Protein AF-A0A538IDT7-F1 (afdb_monomer)

Secondary structure (DSSP, 8-state):
-PPP----EEEEEEEE-TT---TTSS-TTHHHHHH------------TT--S---------------GGGTT--BTTB-SHHHHHHHHHHHHHTHHHHHHHHHHHHHHHHHTHHHH-SHHHHHHHHHHHHHHHHHTTGGGSS-HHHHHHHHHHHHHHHHHHHHHHTTGGG-GGGGGHHHHHHHHHTTS-HHHHHHHHHHHHHHHHHHHHTT-HHHHHH-THHHHHHHHHHHHHHHHHHHHHHHHHHHHHB-TTT-SBBHHHHHHHHHHHHHHHHHH--EEEEEEEEETTHHHHHHHH-HHHHHHHHHHHHHHHHHH-TT-SEEEE-SSS-EEEEEEEE---TT------------------

Structure (mmCIF, N/CA/C/O backbone):
data_AF-A0A538IDT7-F1
#
_entry.id   AF-A0A538IDT7-F1
#
loop_
_atom_site.group_PDB
_atom_site.id
_atom_site.type_symbol
_atom_site.label_atom_id
_atom_site.label_alt_id
_atom_site.label_comp_id
_atom_site.label_asym_id
_atom_site.label_entity_id
_atom_site.label_seq_id
_atom_site.pdbx_PDB_ins_code
_atom_site.Cartn_x
_atom_site.Cartn_y
_atom_site.Cartn_z
_atom_site.occupancy
_atom_site.B_iso_or_equiv
_atom_site.auth_seq_id
_atom_site.auth_comp_id
_atom_site.auth_asym_id
_atom_site.auth_atom_id
_atom_site.pdbx_PDB_model_num
ATOM 1 N N . MET A 1 1 ? -12.614 23.205 49.328 1.00 24.27 1 MET A N 1
ATOM 2 C CA . MET A 1 1 ? -12.254 22.557 48.048 1.00 24.27 1 MET A CA 1
ATOM 3 C C . MET A 1 1 ? -12.905 21.181 48.011 1.00 24.27 1 MET A C 1
ATOM 5 O O . MET A 1 1 ? -12.468 20.343 48.789 1.00 24.27 1 MET A O 1
ATOM 9 N N . PRO A 1 2 ? -13.954 20.925 47.212 1.00 25.22 2 PRO A N 1
ATOM 10 C CA . PRO A 1 2 ? -14.436 19.564 47.014 1.00 25.22 2 PRO A CA 1
ATOM 11 C C . PRO A 1 2 ? -13.774 18.931 45.770 1.00 25.22 2 PRO A C 1
ATOM 13 O O . PRO A 1 2 ? -13.533 19.637 44.786 1.00 25.22 2 PRO A O 1
ATOM 16 N N . PRO A 1 3 ? -13.475 17.620 45.786 1.00 31.67 3 PRO A N 1
ATOM 17 C CA . PRO A 1 3 ? -12.990 16.902 44.618 1.00 31.67 3 PRO A CA 1
ATOM 18 C C . PRO A 1 3 ? -14.183 16.521 43.728 1.00 31.67 3 PRO A C 1
ATOM 20 O O . PRO A 1 3 ? -15.080 15.793 44.149 1.00 31.67 3 PRO A O 1
ATOM 23 N N . TYR A 1 4 ? -14.206 17.016 42.492 1.00 26.19 4 TYR A N 1
ATOM 24 C CA . TYR A 1 4 ? -15.141 16.552 41.467 1.00 26.19 4 TYR A CA 1
ATOM 25 C C . TYR A 1 4 ? -14.715 15.169 40.977 1.00 26.19 4 TYR A C 1
ATOM 27 O O . TYR A 1 4 ? -13.616 15.000 40.450 1.00 26.19 4 TYR A O 1
ATOM 35 N N . GLY A 1 5 ? -15.598 14.185 41.094 1.00 28.84 5 GLY A N 1
ATOM 36 C CA . GLY A 1 5 ? -15.384 12.891 40.472 1.00 28.84 5 GLY A CA 1
ATOM 37 C C . GLY A 1 5 ? -16.678 12.130 40.324 1.00 28.84 5 GLY A C 1
ATOM 38 O O . GLY A 1 5 ? -17.065 11.499 41.287 1.00 28.84 5 GLY A O 1
ATOM 39 N N . TRP A 1 6 ? -17.281 12.155 39.132 1.00 24.39 6 TRP A N 1
ATOM 40 C CA . TRP A 1 6 ? -18.137 11.082 38.613 1.00 24.39 6 TRP A CA 1
ATOM 41 C C . TRP A 1 6 ? -18.113 11.126 37.076 1.00 24.39 6 TRP A C 1
ATOM 43 O O . TRP A 1 6 ? -18.534 12.100 36.464 1.00 24.39 6 TRP A O 1
ATOM 53 N N . THR A 1 7 ? -17.580 10.076 36.456 1.00 26.58 7 THR A N 1
ATOM 54 C CA . THR A 1 7 ? -17.861 9.681 35.067 1.00 26.58 7 THR A CA 1
ATOM 55 C C . THR A 1 7 ? -18.324 8.234 35.185 1.00 26.58 7 THR A C 1
ATOM 57 O O . THR A 1 7 ? -17.529 7.375 35.568 1.00 26.58 7 THR A O 1
ATOM 60 N N . SER A 1 8 ? -19.621 7.976 35.000 1.00 27.97 8 SER A N 1
ATOM 61 C CA . SER A 1 8 ? -20.146 6.611 34.936 1.00 27.97 8 SER A CA 1
ATOM 62 C C . SER A 1 8 ? -19.721 5.991 33.607 1.00 27.97 8 SER A C 1
ATOM 64 O O . SER A 1 8 ? -19.796 6.631 32.563 1.00 27.97 8 SER A O 1
ATOM 66 N N . ILE A 1 9 ? -19.202 4.766 33.664 1.00 29.50 9 ILE A N 1
ATOM 67 C CA . ILE A 1 9 ? -18.796 3.983 32.496 1.00 29.50 9 ILE A CA 1
ATOM 68 C C . ILE A 1 9 ? -19.772 2.812 32.410 1.00 29.50 9 ILE A C 1
ATOM 70 O O . ILE A 1 9 ? -19.731 1.915 33.254 1.00 29.50 9 ILE A O 1
ATOM 74 N N . LEU A 1 10 ? -20.659 2.824 31.415 1.00 31.84 10 LEU A N 1
ATOM 75 C CA . LEU A 1 10 ? -21.538 1.696 31.109 1.00 31.84 10 LEU A CA 1
ATOM 76 C C . LEU A 1 10 ? -20.859 0.809 30.058 1.00 31.84 10 LEU A C 1
ATOM 78 O O . LEU A 1 10 ? -20.638 1.225 28.923 1.00 31.84 10 LEU A O 1
ATOM 82 N N . GLY A 1 11 ? -20.504 -0.417 30.450 1.00 27.92 11 GLY A N 1
ATOM 83 C CA . GLY A 1 11 ? -19.880 -1.412 29.574 1.00 27.92 11 GLY A CA 1
ATOM 84 C C . GLY A 1 11 ? -20.849 -2.529 29.183 1.00 27.92 11 GLY A C 1
ATOM 85 O O . GLY A 1 11 ? -21.621 -3.000 30.017 1.00 27.92 11 GLY A O 1
ATOM 86 N N . ARG A 1 12 ? -20.800 -2.985 27.925 1.00 31.16 12 ARG A N 1
ATOM 87 C CA . ARG A 1 12 ? -21.485 -4.213 27.465 1.00 31.16 12 ARG A CA 1
ATOM 88 C C . ARG A 1 12 ? -20.470 -5.235 26.966 1.00 31.16 12 ARG A C 1
ATOM 90 O O . ARG A 1 12 ? -19.698 -4.910 26.066 1.00 31.16 12 ARG A O 1
ATOM 97 N N . THR A 1 13 ? -20.500 -6.450 27.516 1.00 31.48 13 THR A N 1
ATOM 98 C CA . THR A 1 13 ? -19.565 -7.545 27.192 1.00 31.48 13 THR A CA 1
ATOM 99 C C . THR A 1 13 ? -20.214 -8.566 26.261 1.00 31.48 13 THR A C 1
ATOM 101 O O . THR A 1 13 ? -21.328 -9.015 26.526 1.00 31.48 13 THR A O 1
ATOM 104 N N . PHE A 1 14 ? -19.502 -8.980 25.212 1.00 37.91 14 PHE A N 1
ATOM 105 C CA . PHE A 1 14 ? -19.902 -10.074 24.320 1.00 37.91 14 PHE A CA 1
ATOM 106 C C . PHE A 1 14 ? -18.828 -11.160 24.323 1.00 37.91 14 PHE A C 1
ATOM 108 O O . PHE A 1 14 ? -17.668 -10.839 24.082 1.00 37.91 14 PHE A O 1
ATOM 115 N N . THR A 1 15 ? -19.204 -12.414 24.591 1.00 34.72 15 THR A N 1
ATOM 116 C CA . THR A 1 15 ? -18.309 -13.583 24.634 1.00 34.72 15 THR A CA 1
ATOM 117 C C . THR A 1 15 ? -18.649 -14.565 23.514 1.00 34.72 15 THR A C 1
ATOM 119 O O . THR A 1 15 ? -19.821 -14.863 23.279 1.00 34.72 15 THR A O 1
ATOM 122 N N . TYR A 1 16 ? -17.632 -15.097 22.832 1.00 39.12 16 TYR A N 1
ATOM 123 C CA . TYR A 1 16 ? -17.795 -16.199 21.878 1.00 39.12 16 TYR A CA 1
ATOM 124 C C . TYR A 1 16 ? -17.293 -17.516 22.504 1.00 39.12 16 TYR A C 1
ATOM 126 O O . TYR A 1 16 ? -16.084 -17.643 22.706 1.00 39.12 16 TYR A O 1
ATOM 134 N N . PRO A 1 17 ? -18.175 -18.472 22.864 1.00 37.47 17 PRO A N 1
ATOM 135 C CA . PRO A 1 17 ? -17.772 -19.706 23.535 1.00 37.47 17 PRO A CA 1
ATOM 136 C C . PRO A 1 17 ? -17.167 -20.741 22.577 1.00 37.47 17 PRO A C 1
ATOM 138 O O . PRO A 1 17 ? -17.486 -20.804 21.389 1.00 37.47 17 PRO A O 1
ATOM 141 N N . ASN A 1 18 ? -16.308 -21.594 23.131 1.00 36.72 18 ASN A N 1
ATOM 142 C CA . ASN A 1 18 ? -15.636 -22.677 22.420 1.00 36.72 18 ASN A CA 1
ATOM 143 C C . ASN A 1 18 ? -16.634 -23.799 22.047 1.00 36.72 18 ASN A C 1
ATOM 145 O O . ASN A 1 18 ? -17.403 -24.244 22.897 1.00 36.72 18 ASN A O 1
ATOM 149 N N . GLY A 1 19 ? -16.612 -24.286 20.800 1.00 38.47 19 GLY A N 1
ATOM 150 C CA . GLY A 1 19 ? -17.345 -25.500 20.398 1.00 38.47 19 GLY A CA 1
ATOM 151 C C . GLY A 1 19 ? -18.830 -25.354 20.028 1.00 38.47 19 GLY A C 1
ATOM 152 O O . GLY A 1 19 ? -19.538 -26.360 20.015 1.00 38.47 19 GLY A O 1
ATOM 153 N N . ALA A 1 20 ? -19.326 -24.158 19.690 1.00 37.38 20 ALA A N 1
ATOM 154 C CA . ALA A 1 20 ? -20.627 -24.043 19.024 1.00 37.38 20 ALA A CA 1
ATOM 155 C C . ALA A 1 20 ? -20.550 -24.746 17.653 1.00 37.38 20 ALA A C 1
ATOM 157 O O . ALA A 1 20 ? -19.773 -24.341 16.791 1.00 37.38 20 ALA A O 1
ATOM 158 N N . GLY A 1 21 ? -21.278 -25.859 17.518 1.00 33.59 21 GLY A N 1
ATOM 159 C CA . GLY A 1 21 ? -21.182 -26.807 16.408 1.00 33.59 21 GLY A CA 1
ATOM 160 C C . GLY A 1 21 ? -21.387 -26.219 15.009 1.00 33.59 21 GLY A C 1
ATOM 161 O O . GLY A 1 21 ? -21.869 -25.103 14.849 1.00 33.59 21 GLY A O 1
ATOM 162 N N . ASP A 1 22 ? -20.991 -27.028 14.022 1.00 34.66 22 ASP A N 1
ATOM 163 C CA . ASP A 1 22 ? -21.078 -26.851 12.566 1.00 34.66 22 ASP A CA 1
ATOM 164 C C . ASP A 1 22 ? -21.586 -25.474 12.079 1.00 34.66 22 ASP A C 1
ATOM 166 O O . ASP A 1 22 ? -22.790 -25.183 12.060 1.00 34.66 22 ASP A O 1
ATOM 170 N N . LEU A 1 23 ? -20.631 -24.643 11.639 1.00 36.41 23 LEU A N 1
ATOM 171 C CA . LEU A 1 23 ? -20.806 -23.286 11.097 1.00 36.41 23 LEU A CA 1
ATOM 172 C C . LEU A 1 23 ? -21.784 -23.212 9.909 1.00 36.41 23 LEU A C 1
ATOM 174 O O . LEU A 1 23 ? -22.199 -22.121 9.527 1.00 36.41 23 LEU A O 1
ATOM 178 N N . THR A 1 24 ? -22.163 -24.350 9.325 1.00 33.56 24 THR A N 1
ATOM 179 C CA . THR A 1 24 ? -23.137 -24.449 8.229 1.00 33.56 24 THR A CA 1
ATOM 180 C C . THR A 1 24 ? -24.600 -24.397 8.689 1.00 33.56 24 THR A C 1
ATOM 182 O O . THR A 1 24 ? -25.484 -24.106 7.883 1.00 33.56 24 THR A O 1
ATOM 185 N N . SER A 1 25 ? -24.876 -24.627 9.978 1.00 30.94 25 SER A N 1
ATOM 186 C CA . SER A 1 25 ? -26.242 -24.653 10.533 1.00 30.94 25 SER A CA 1
ATOM 187 C C . SER A 1 25 ? -26.826 -23.264 10.828 1.00 30.94 25 SER A C 1
ATOM 189 O O . SER A 1 25 ? -28.042 -23.107 10.960 1.00 30.94 25 SER A O 1
ATOM 191 N N . TRP A 1 26 ? -25.979 -22.235 10.868 1.00 30.94 26 TRP A N 1
ATOM 192 C CA . TRP A 1 26 ? -26.389 -20.843 11.003 1.00 30.94 26 TRP A CA 1
ATOM 193 C C . TRP A 1 26 ? -26.240 -20.169 9.642 1.00 30.94 26 TRP A C 1
ATOM 195 O O . TRP A 1 26 ? -25.140 -19.839 9.213 1.00 30.94 26 TRP A O 1
ATOM 205 N N . GLY A 1 27 ? -27.369 -19.999 8.946 1.00 28.42 27 GLY A N 1
ATOM 206 C CA . GLY A 1 27 ? -27.456 -19.291 7.665 1.00 28.42 27 GLY A CA 1
ATOM 207 C C . GLY A 1 27 ? -27.001 -17.815 7.742 1.00 28.42 27 GLY A C 1
ATOM 208 O O . GLY A 1 27 ? -26.361 -17.425 8.713 1.00 28.42 27 GLY A O 1
ATOM 209 N N . PRO A 1 28 ? -27.338 -16.952 6.757 1.00 28.81 28 PRO A N 1
ATOM 210 C CA . PRO A 1 28 ? -26.739 -15.619 6.481 1.00 28.81 28 PRO A CA 1
ATOM 211 C C . PRO A 1 28 ? -26.770 -14.556 7.612 1.00 28.81 28 PRO A C 1
ATOM 213 O O . PRO A 1 28 ? -26.404 -13.401 7.410 1.00 28.81 28 PRO A O 1
ATOM 216 N N . SER A 1 29 ? -27.158 -14.955 8.813 1.00 30.78 29 SER A N 1
ATOM 217 C CA . SER A 1 29 ? -27.240 -14.232 10.070 1.00 30.78 29 SER A CA 1
ATOM 218 C C . SER A 1 29 ? -25.909 -14.096 10.833 1.00 30.78 29 SER A C 1
ATOM 220 O O . SER A 1 29 ? -25.920 -13.505 11.904 1.00 30.78 29 SER A O 1
ATOM 222 N N . TYR A 1 30 ? -24.772 -14.622 10.355 1.00 33.09 30 TYR A N 1
ATOM 223 C CA . TYR A 1 30 ? -23.510 -14.648 11.128 1.00 33.09 30 TYR A CA 1
ATOM 224 C C . TYR A 1 30 ? -22.935 -13.244 11.405 1.00 33.09 30 TYR A C 1
ATOM 226 O O . TYR A 1 30 ? -22.536 -12.936 12.527 1.00 33.09 30 TYR A O 1
ATOM 234 N N . LEU A 1 31 ? -23.018 -12.323 10.438 1.00 30.64 31 LEU A N 1
ATOM 235 C CA . LEU A 1 31 ? -22.736 -10.904 10.709 1.00 30.64 31 LEU A CA 1
ATOM 236 C C . LEU A 1 31 ? -23.925 -10.165 11.243 1.00 30.64 31 LEU A C 1
ATOM 238 O O . LEU A 1 31 ? -23.724 -9.193 11.952 1.00 30.64 31 LEU A O 1
ATOM 242 N N . GLU A 1 32 ? -25.149 -10.622 10.987 1.00 28.70 32 GLU A N 1
ATOM 243 C CA . GLU A 1 32 ? -26.229 -10.136 11.825 1.00 28.70 32 GLU A CA 1
ATOM 244 C C . GLU A 1 32 ? -25.996 -10.517 13.285 1.00 28.70 32 GLU A C 1
ATOM 246 O O . GLU A 1 32 ? -26.498 -9.791 14.101 1.00 28.70 32 GLU A O 1
ATOM 251 N N . ALA A 1 33 ? -25.232 -11.538 13.679 1.00 31.84 33 ALA A N 1
ATOM 252 C CA . ALA A 1 33 ? -24.955 -11.833 15.089 1.00 31.84 33 ALA A CA 1
ATOM 253 C C . ALA A 1 33 ? -23.796 -10.985 15.642 1.00 31.84 33 ALA A C 1
ATOM 255 O O . ALA A 1 33 ? -23.934 -10.386 16.706 1.00 31.84 33 ALA A O 1
ATOM 256 N N . VAL A 1 34 ? -22.703 -10.843 14.880 1.00 33.34 34 VAL A N 1
ATOM 257 C CA . VAL A 1 34 ? -21.554 -9.982 15.237 1.00 33.34 34 VAL A CA 1
ATOM 258 C C . VAL A 1 34 ? -21.921 -8.485 15.186 1.00 33.34 34 VAL A C 1
ATOM 260 O O . VAL A 1 34 ? -21.409 -7.689 15.968 1.00 33.34 34 VAL A O 1
ATOM 263 N N . VAL A 1 35 ? -22.871 -8.096 14.323 1.00 29.98 35 VAL A N 1
ATOM 264 C CA . VAL A 1 35 ? -23.397 -6.722 14.165 1.00 29.98 35 VAL A CA 1
ATOM 265 C C . VAL A 1 35 ? -24.758 -6.520 14.872 1.00 29.98 35 VAL A C 1
ATOM 267 O O . VAL A 1 35 ? -25.082 -5.388 15.230 1.00 29.98 35 VAL A O 1
ATOM 270 N N . ARG A 1 36 ? -25.526 -7.576 15.228 1.00 28.45 36 ARG A N 1
ATOM 271 C CA . ARG A 1 36 ? -26.566 -7.549 16.301 1.00 28.45 36 ARG A CA 1
ATOM 272 C C . ARG A 1 36 ? -25.933 -7.662 17.691 1.00 28.45 36 ARG A C 1
ATOM 274 O O . ARG A 1 36 ? -26.578 -8.090 18.646 1.00 28.45 36 ARG A O 1
ATOM 281 N N . ILE A 1 37 ? -24.820 -6.975 17.889 1.00 30.36 37 ILE A N 1
ATOM 282 C CA . ILE A 1 37 ? -24.735 -6.052 19.024 1.00 30.36 37 ILE A CA 1
ATOM 283 C C . ILE A 1 37 ? -25.786 -4.930 18.788 1.00 30.36 37 ILE A C 1
ATOM 285 O O . ILE A 1 37 ? -25.491 -3.747 18.663 1.00 30.36 37 ILE A O 1
ATOM 289 N N . ARG A 1 38 ? -27.065 -5.298 18.612 1.00 28.48 38 ARG A N 1
ATOM 290 C CA . ARG A 1 38 ? -28.176 -4.387 18.341 1.00 28.48 38 ARG A CA 1
ATOM 291 C C . ARG A 1 38 ? -28.848 -4.127 19.672 1.00 28.48 38 ARG A C 1
ATOM 293 O O . ARG A 1 38 ? -29.534 -4.988 20.206 1.00 28.48 38 ARG A O 1
ATOM 300 N N . SER A 1 39 ? -28.673 -2.901 20.155 1.00 27.92 39 SER A N 1
ATOM 301 C CA . SER A 1 39 ? -29.807 -2.032 20.476 1.00 27.92 39 SER A CA 1
ATOM 302 C C . SER A 1 39 ? -31.019 -2.769 21.067 1.00 27.92 39 SER A C 1
ATOM 304 O O . SER A 1 39 ? -32.031 -2.992 20.403 1.00 27.92 39 SER A O 1
ATOM 306 N N . VAL A 1 40 ? -30.930 -3.132 22.346 1.00 25.11 40 VAL A N 1
ATOM 307 C CA . VAL A 1 40 ? -32.139 -3.299 23.152 1.00 25.11 40 VAL A CA 1
ATOM 308 C C . VAL A 1 40 ? -32.544 -1.904 23.607 1.00 25.11 40 VAL A C 1
ATOM 310 O O . VAL A 1 40 ? -31.859 -1.267 24.408 1.00 25.11 40 VAL A O 1
ATOM 313 N N . ARG A 1 41 ? -33.652 -1.426 23.033 1.00 26.20 41 ARG A N 1
ATOM 314 C CA . ARG A 1 41 ? -34.445 -0.295 23.521 1.00 26.20 41 ARG A CA 1
ATOM 315 C C . ARG A 1 41 ? -34.730 -0.504 25.011 1.00 26.20 41 ARG A C 1
ATOM 317 O O . ARG A 1 41 ? -35.588 -1.309 25.365 1.00 26.20 41 ARG A O 1
ATOM 324 N N . GLY A 1 42 ? -34.070 0.267 25.868 1.00 24.66 42 GLY A N 1
ATOM 325 C CA . GLY A 1 42 ? -34.611 0.577 27.186 1.00 24.66 42 GLY A CA 1
ATOM 326 C C . GLY A 1 42 ? -35.847 1.451 26.989 1.00 24.66 42 GLY A C 1
ATOM 327 O O . GLY A 1 42 ? -35.772 2.530 26.400 1.00 24.66 42 GLY A O 1
ATOM 328 N N . ARG A 1 43 ? -37.013 0.951 27.394 1.00 22.47 43 ARG A N 1
ATOM 329 C CA . ARG A 1 43 ? -38.281 1.680 27.359 1.00 22.47 43 ARG A CA 1
ATOM 330 C C . ARG A 1 43 ? -38.233 2.780 28.426 1.00 22.47 43 ARG A C 1
ATOM 332 O O . ARG A 1 43 ? -38.597 2.533 29.566 1.00 22.47 43 ARG A O 1
ATOM 339 N N . TRP A 1 44 ? -37.807 3.985 28.061 1.00 26.06 44 TRP A N 1
ATOM 340 C CA . TRP A 1 44 ? -37.901 5.146 28.946 1.00 26.06 44 TRP A CA 1
ATOM 341 C C . TRP A 1 44 ? -39.333 5.685 28.940 1.00 26.06 44 TRP A C 1
ATOM 343 O O . TRP A 1 44 ? -39.815 6.207 27.933 1.00 26.06 44 TRP A O 1
ATOM 353 N N . ARG A 1 45 ? -40.034 5.532 30.066 1.00 26.83 45 ARG A N 1
ATOM 354 C CA . ARG A 1 45 ? -41.234 6.313 30.377 1.00 26.83 45 ARG A CA 1
ATOM 355 C C . ARG A 1 45 ? -40.778 7.611 31.056 1.00 26.83 45 ARG A C 1
ATOM 357 O O . ARG A 1 45 ? -40.085 7.549 32.062 1.00 26.83 45 ARG A O 1
ATOM 364 N N . ASN A 1 46 ? -41.253 8.732 30.506 1.00 26.22 46 ASN A N 1
ATOM 365 C CA . ASN A 1 46 ? -41.385 10.076 31.097 1.00 26.22 46 ASN A CA 1
ATOM 366 C C . ASN A 1 46 ? -40.201 11.066 30.964 1.00 26.22 46 ASN A C 1
ATOM 368 O O . ASN A 1 46 ? -39.419 11.223 31.890 1.00 26.22 46 ASN A O 1
ATOM 372 N N . HIS A 1 47 ? -40.157 11.829 29.857 1.00 24.12 47 HIS A N 1
ATOM 373 C CA . HIS A 1 47 ? -40.243 13.311 29.863 1.00 24.12 47 HIS A CA 1
ATOM 374 C C . HIS A 1 47 ? -40.361 13.880 28.418 1.00 24.12 47 HIS A C 1
ATOM 376 O O . HIS A 1 47 ? -39.751 13.324 27.506 1.00 24.12 47 HIS A O 1
ATOM 382 N N . PRO A 1 48 ? -41.132 14.962 28.150 1.00 26.95 48 PRO A N 1
ATOM 383 C CA . PRO A 1 48 ? -41.691 15.232 26.815 1.00 26.95 48 PRO A CA 1
ATOM 384 C C . PRO A 1 48 ? -40.876 16.132 25.861 1.00 26.95 48 PRO A C 1
ATOM 386 O O . PRO A 1 48 ? -41.437 16.576 24.862 1.00 26.95 48 PRO A O 1
ATOM 389 N N . GLN A 1 49 ? -39.593 16.438 26.100 1.00 28.38 49 GLN A N 1
ATOM 390 C CA . GLN A 1 49 ? -38.909 17.500 25.324 1.00 28.38 49 GLN A CA 1
ATOM 391 C C . GLN A 1 49 ? -37.651 17.113 24.522 1.00 28.38 49 GLN A C 1
ATOM 393 O O . GLN A 1 49 ? -37.162 17.942 23.763 1.00 28.38 49 GLN A O 1
ATOM 398 N N . SER A 1 50 ? -37.178 15.861 24.542 1.00 28.12 50 SER A N 1
ATOM 399 C CA . SER A 1 50 ? -36.016 15.441 23.723 1.00 28.12 50 SER A CA 1
ATOM 400 C C . SER A 1 50 ? -36.377 14.771 22.382 1.00 28.12 50 SER A C 1
ATOM 402 O O . SER A 1 50 ? -35.507 14.307 21.648 1.00 28.12 50 SER A O 1
ATOM 404 N N . ALA A 1 51 ? -37.657 14.761 21.994 1.00 26.56 51 ALA A N 1
ATOM 405 C CA . ALA A 1 51 ? -38.167 14.052 20.813 1.00 26.56 51 ALA A CA 1
ATOM 406 C C . ALA A 1 51 ? -37.857 14.703 19.440 1.00 26.56 51 ALA A C 1
ATOM 408 O O . ALA A 1 51 ? -38.468 14.343 18.434 1.00 26.56 51 ALA A O 1
ATOM 409 N N . ARG A 1 52 ? -36.912 15.647 19.342 1.00 26.77 52 ARG A N 1
ATOM 410 C CA . ARG A 1 52 ? -36.589 16.353 18.086 1.00 26.77 52 ARG A CA 1
ATOM 411 C C . ARG A 1 52 ? -35.104 16.289 17.730 1.00 26.77 52 ARG A C 1
ATOM 413 O O . ARG A 1 52 ? -34.447 17.310 17.607 1.00 26.77 52 ARG A O 1
ATOM 420 N N . LYS A 1 53 ? -34.594 15.075 17.516 1.00 28.48 53 LYS A N 1
ATOM 421 C CA . LYS A 1 53 ? -33.512 14.769 16.553 1.00 28.48 53 LYS A CA 1
ATOM 422 C C . LYS A 1 53 ? -33.363 13.250 16.406 1.00 28.48 53 LYS A C 1
ATOM 424 O O . LYS A 1 53 ? -32.303 12.670 16.593 1.00 28.48 53 LYS A O 1
ATOM 429 N N . ALA A 1 54 ? -34.456 12.580 16.038 1.00 26.72 54 ALA A N 1
ATOM 430 C CA . ALA A 1 54 ? -34.380 11.230 15.488 1.00 26.72 54 ALA A CA 1
ATOM 431 C C . ALA A 1 54 ? -33.809 11.314 14.061 1.00 26.72 54 ALA A C 1
ATOM 433 O O . ALA A 1 54 ? -34.540 11.236 13.073 1.00 26.72 54 ALA A O 1
ATOM 434 N N . GLY A 1 55 ? -32.496 11.526 13.956 1.00 22.69 55 GLY A N 1
ATOM 435 C CA . GLY A 1 55 ? -31.754 11.279 12.729 1.00 22.69 55 GLY A CA 1
ATOM 436 C C . GLY A 1 55 ? -31.825 9.787 12.443 1.00 22.69 55 GLY A C 1
ATOM 437 O O . GLY A 1 55 ? -31.163 8.984 13.093 1.00 22.69 55 GLY A O 1
ATOM 438 N N . ARG A 1 56 ? -32.697 9.406 11.512 1.00 23.05 56 ARG A N 1
ATOM 439 C CA . ARG A 1 56 ? -32.865 8.037 11.035 1.00 23.05 56 AR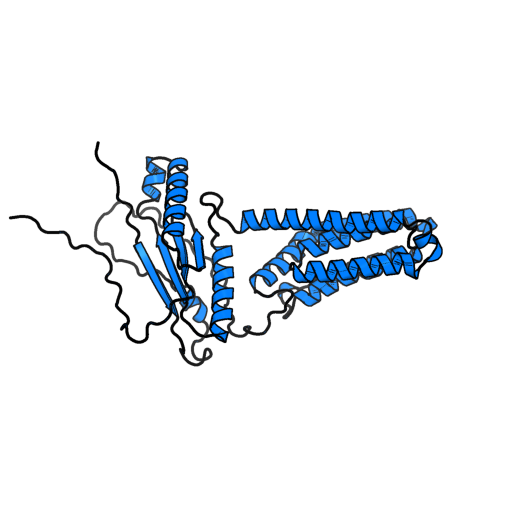G A CA 1
ATOM 440 C C . ARG A 1 56 ? -31.611 7.666 10.231 1.00 23.05 56 ARG A C 1
ATOM 442 O O . ARG A 1 56 ? -31.609 7.771 9.012 1.00 23.05 56 ARG A O 1
ATOM 449 N N . PHE A 1 57 ? -30.527 7.289 10.908 1.00 27.03 57 PHE A N 1
ATOM 450 C CA . PHE A 1 57 ? -29.311 6.821 10.246 1.00 27.03 57 PHE A CA 1
ATOM 451 C C . PHE A 1 57 ? -29.428 5.327 9.955 1.00 27.03 57 PHE A C 1
ATOM 453 O O . PHE A 1 57 ? -29.152 4.460 10.781 1.00 27.03 57 PHE A O 1
ATOM 460 N N . SER A 1 58 ? -29.890 5.051 8.737 1.00 22.23 58 SER A N 1
ATOM 461 C CA . SER A 1 58 ? -29.617 3.805 8.039 1.00 22.23 58 SER A CA 1
ATOM 462 C C . SER A 1 58 ? -28.112 3.750 7.793 1.00 22.23 58 SER A C 1
ATOM 464 O O . SER A 1 58 ? -27.617 4.405 6.878 1.00 22.23 58 SER A O 1
ATOM 466 N N . VAL A 1 59 ? -27.382 2.956 8.579 1.00 28.58 59 VAL A N 1
ATOM 467 C CA . VAL A 1 59 ? -26.157 2.351 8.051 1.00 28.58 59 VAL A CA 1
ATOM 468 C C . VAL A 1 59 ? -26.637 1.570 6.840 1.00 28.58 59 VAL A C 1
ATOM 470 O O . VAL A 1 59 ? -27.432 0.642 6.984 1.00 28.58 59 VAL A O 1
ATOM 473 N N . ALA A 1 60 ? -26.280 2.027 5.640 1.00 22.72 60 ALA A N 1
ATOM 474 C CA . ALA A 1 60 ? -26.471 1.222 4.453 1.00 22.72 60 ALA A CA 1
ATOM 475 C C . ALA A 1 60 ? -25.864 -0.142 4.781 1.00 22.72 60 ALA A C 1
ATOM 477 O O . ALA A 1 60 ? -24.667 -0.225 5.058 1.00 22.72 60 ALA A O 1
ATOM 478 N N . ASN A 1 61 ? -26.712 -1.171 4.834 1.00 27.31 61 ASN A N 1
ATOM 479 C CA . ASN A 1 61 ? -26.302 -2.563 4.863 1.00 27.31 61 ASN A CA 1
ATOM 480 C C . ASN A 1 61 ? -25.498 -2.806 3.580 1.00 27.31 61 ASN A C 1
ATOM 482 O O . ASN A 1 61 ? -26.019 -3.322 2.599 1.00 27.31 61 ASN A O 1
ATOM 486 N N . SER A 1 62 ? -24.238 -2.387 3.561 1.00 24.61 62 SER A N 1
ATOM 487 C CA . SER A 1 62 ? -23.238 -3.107 2.804 1.00 24.61 62 SER A CA 1
ATOM 488 C C . SER A 1 62 ? -23.000 -4.338 3.660 1.00 24.61 62 SER A C 1
ATOM 490 O O . SER A 1 62 ? -22.520 -4.183 4.787 1.00 24.61 62 SER A O 1
ATOM 492 N N . PRO A 1 63 ? -23.447 -5.529 3.236 1.00 24.88 63 PRO A N 1
ATOM 493 C CA . PRO A 1 63 ? -23.126 -6.735 3.962 1.00 24.88 63 PRO A CA 1
ATOM 494 C C . PRO A 1 63 ? -21.605 -6.832 3.929 1.00 24.88 63 PRO A C 1
ATOM 496 O O . PRO A 1 63 ? -21.025 -7.216 2.919 1.00 24.88 63 PRO A O 1
ATOM 499 N N . CYS A 1 64 ? -20.940 -6.453 5.018 1.00 32.03 64 CYS A N 1
ATOM 500 C CA . CYS A 1 64 ? -19.646 -7.033 5.294 1.00 32.03 64 CYS A CA 1
ATOM 501 C C . CYS A 1 64 ? -20.003 -8.496 5.514 1.00 32.03 64 CYS A C 1
ATOM 503 O O . CYS A 1 64 ? -20.618 -8.824 6.514 1.00 32.03 64 CYS A O 1
ATOM 505 N N . ARG A 1 65 ? -19.865 -9.331 4.488 1.00 30.58 65 ARG A N 1
ATOM 506 C CA . ARG A 1 65 ? -20.070 -10.766 4.599 1.00 30.58 65 ARG A CA 1
ATOM 507 C C . ARG A 1 65 ? -18.759 -11.272 5.186 1.00 30.58 65 ARG A C 1
ATOM 509 O O . ARG A 1 65 ? -17.793 -11.427 4.459 1.00 30.58 65 ARG A O 1
ATOM 516 N N . ALA A 1 66 ? -18.683 -11.470 6.498 1.00 36.50 66 ALA A N 1
ATOM 517 C CA . ALA A 1 66 ? -17.850 -12.527 7.066 1.00 36.50 66 ALA A CA 1
ATOM 518 C C . ALA A 1 66 ? -18.296 -13.847 6.420 1.00 36.50 66 ALA A C 1
ATOM 520 O O . ALA A 1 66 ? -19.103 -14.598 6.965 1.00 36.50 66 ALA A O 1
ATOM 521 N N . ASP A 1 67 ? -17.838 -14.056 5.189 1.00 36.22 67 ASP A N 1
ATOM 522 C CA . ASP A 1 67 ? -17.843 -15.339 4.523 1.00 36.22 67 ASP A CA 1
ATOM 523 C C . ASP A 1 67 ? -16.866 -16.214 5.306 1.00 36.22 67 ASP A C 1
ATOM 525 O O . ASP A 1 67 ? -15.658 -16.241 5.065 1.00 36.22 67 ASP A O 1
ATOM 529 N N . THR A 1 68 ? -17.409 -16.958 6.262 1.00 37.06 68 THR A N 1
ATOM 530 C CA . THR A 1 68 ? -16.730 -18.082 6.918 1.00 37.06 68 THR A CA 1
ATOM 531 C C . THR A 1 68 ? -16.317 -19.164 5.907 1.00 37.06 68 THR A C 1
ATOM 533 O O . THR A 1 68 ? -15.496 -20.018 6.222 1.00 37.06 68 THR A O 1
ATOM 536 N N . ALA A 1 69 ? -16.796 -19.083 4.658 1.00 39.56 69 ALA A N 1
ATOM 537 C CA . ALA A 1 69 ? -16.371 -19.907 3.528 1.00 39.56 69 ALA A CA 1
ATOM 538 C C . ALA A 1 69 ? -14.925 -19.645 3.044 1.00 39.56 69 ALA A C 1
ATOM 540 O O . ALA A 1 69 ? -14.367 -20.491 2.349 1.00 39.56 69 ALA A O 1
ATOM 541 N N . HIS A 1 70 ? -14.305 -18.510 3.398 1.00 43.28 70 HIS A N 1
ATOM 542 C CA . HIS A 1 70 ? -12.965 -18.126 2.914 1.00 43.28 70 HIS A CA 1
ATOM 543 C C . HIS A 1 70 ? -11.840 -18.302 3.946 1.00 43.28 70 HIS A C 1
ATOM 545 O O . HIS A 1 70 ? -10.695 -17.915 3.687 1.00 43.28 70 HIS A O 1
ATOM 551 N N . VAL A 1 71 ? -12.123 -18.916 5.101 1.00 38.50 71 VAL A N 1
ATOM 552 C CA . VAL A 1 71 ? -11.120 -19.273 6.117 1.00 38.50 71 VAL A CA 1
ATOM 553 C C . VAL A 1 71 ? -10.180 -20.343 5.537 1.00 38.50 71 VAL A C 1
ATOM 555 O O . VAL A 1 71 ? -10.408 -21.542 5.643 1.00 38.50 71 VAL A O 1
ATOM 558 N N . GLY A 1 72 ? -9.136 -19.890 4.838 1.00 45.72 72 GLY A N 1
ATOM 559 C CA . GLY A 1 72 ? -8.190 -20.739 4.103 1.00 45.72 72 GLY A CA 1
ATOM 560 C C . GLY A 1 72 ? -7.749 -20.201 2.735 1.00 45.72 72 GLY A C 1
ATOM 561 O O . GLY A 1 72 ? -6.815 -20.749 2.153 1.00 45.72 72 GLY A O 1
ATOM 562 N N . GLU A 1 73 ? -8.362 -19.130 2.217 1.00 55.72 73 GLU A N 1
ATOM 563 C CA . GLU A 1 73 ? -8.029 -18.578 0.890 1.00 55.72 73 GLU A CA 1
ATOM 564 C C . GLU A 1 73 ? -7.026 -17.414 0.900 1.00 55.72 73 GLU A C 1
ATOM 566 O O . GLU A 1 73 ? -6.608 -16.967 -0.168 1.00 55.72 73 GLU A O 1
ATOM 571 N N . TYR A 1 74 ? -6.605 -16.947 2.076 1.00 63.44 74 TYR A N 1
ATOM 572 C CA . TYR A 1 74 ? -5.690 -15.813 2.214 1.00 63.44 74 TYR A CA 1
ATOM 573 C C . TYR A 1 74 ? -4.237 -16.204 1.906 1.00 63.44 74 TYR A C 1
ATOM 575 O O . TYR A 1 74 ? -3.677 -17.141 2.481 1.00 63.44 74 TYR A O 1
ATOM 583 N N . THR A 1 75 ? -3.611 -15.460 0.996 1.00 72.00 75 THR A N 1
ATOM 584 C CA . THR A 1 75 ? -2.215 -15.650 0.578 1.00 72.00 75 THR A CA 1
ATOM 585 C C . THR A 1 75 ? -1.277 -14.835 1.475 1.00 72.00 75 THR A C 1
ATOM 587 O O . THR A 1 75 ? -1.657 -13.801 2.011 1.00 72.00 75 THR A O 1
ATOM 590 N N . TRP A 1 76 ? 0.002 -15.214 1.572 1.00 76.06 76 TRP A N 1
ATOM 591 C CA . TRP A 1 76 ? 1.026 -14.421 2.275 1.00 76.06 76 TRP A CA 1
ATOM 592 C C . TRP A 1 76 ? 1.137 -12.955 1.797 1.00 76.06 76 TRP A C 1
ATOM 594 O O . TRP A 1 76 ? 1.629 -12.104 2.538 1.00 76.06 76 TRP A O 1
ATOM 604 N N . MET A 1 77 ? 0.686 -12.650 0.570 1.00 76.75 77 MET A N 1
ATOM 605 C CA . MET A 1 77 ? 0.636 -11.289 0.018 1.00 76.75 77 MET A CA 1
ATOM 606 C C . MET A 1 77 ? -0.512 -10.452 0.605 1.00 76.75 77 MET A C 1
ATOM 608 O O . MET A 1 77 ? -0.297 -9.270 0.871 1.00 76.75 77 MET A O 1
ATOM 612 N N . CYS A 1 78 ? -1.678 -11.067 0.837 1.00 75.38 78 CYS A N 1
ATOM 613 C CA . CYS A 1 78 ? -2.887 -10.466 1.410 1.00 75.38 78 CYS A CA 1
ATOM 614 C C . CYS A 1 78 ? -3.401 -11.373 2.543 1.00 75.38 78 CYS A C 1
ATOM 616 O O . CYS A 1 78 ? -4.295 -12.191 2.314 1.00 75.38 78 CYS A O 1
ATOM 618 N N . PRO A 1 79 ? -2.797 -11.285 3.742 1.00 65.31 79 PRO A N 1
ATOM 619 C CA . PRO A 1 79 ? -3.131 -12.170 4.855 1.00 65.31 79 PRO A CA 1
ATOM 620 C C . PRO A 1 79 ? -4.504 -11.873 5.475 1.00 65.31 79 PRO A C 1
ATOM 622 O O . PRO A 1 79 ? -5.014 -12.714 6.211 1.00 65.31 79 PRO A O 1
ATOM 625 N N . THR A 1 80 ? -5.092 -10.705 5.194 1.00 66.38 80 THR A N 1
ATOM 626 C CA . THR A 1 80 ? -6.421 -10.292 5.666 1.00 66.38 80 THR A CA 1
ATOM 627 C C . THR A 1 80 ? -7.297 -9.795 4.512 1.00 66.38 80 THR A C 1
ATOM 629 O O . THR A 1 80 ? -6.786 -9.360 3.475 1.00 66.38 80 THR A O 1
ATOM 632 N N . GLU A 1 81 ? -8.622 -9.816 4.689 1.00 67.00 81 GLU A N 1
ATOM 633 C CA . GLU A 1 81 ? -9.554 -9.262 3.694 1.00 67.00 81 GLU A CA 1
ATOM 634 C C . GLU A 1 81 ? -9.392 -7.740 3.550 1.00 67.00 81 GLU A C 1
ATOM 636 O O . GLU A 1 81 ? -9.476 -7.223 2.439 1.00 67.00 81 GLU A O 1
ATOM 641 N N . LEU A 1 82 ? -9.031 -7.013 4.618 1.00 65.44 82 LEU A N 1
ATOM 642 C CA . LEU A 1 82 ? -8.742 -5.583 4.490 1.00 65.44 82 LEU A CA 1
ATOM 643 C C . LEU A 1 82 ? -7.481 -5.327 3.654 1.00 65.44 82 LEU A C 1
ATOM 645 O O . LEU A 1 82 ? -7.463 -4.394 2.857 1.00 65.44 82 LEU A O 1
ATOM 649 N N . ASP A 1 83 ? -6.435 -6.154 3.763 1.00 70.81 83 ASP A N 1
ATOM 650 C CA . ASP A 1 83 ? -5.262 -6.034 2.882 1.00 70.81 83 ASP A CA 1
ATOM 651 C C . ASP A 1 83 ? -5.644 -6.230 1.409 1.00 70.81 83 ASP A C 1
ATOM 653 O O . ASP A 1 83 ? -5.104 -5.561 0.523 1.00 70.81 83 ASP A O 1
ATOM 657 N N . ARG A 1 84 ? -6.608 -7.117 1.139 1.00 77.38 84 ARG A N 1
ATOM 658 C CA . ARG A 1 84 ? -7.164 -7.341 -0.198 1.00 77.38 84 ARG A CA 1
ATOM 659 C C . ARG A 1 84 ? -7.982 -6.140 -0.677 1.00 77.38 84 ARG A C 1
ATOM 661 O O . ARG A 1 84 ? -7.772 -5.673 -1.798 1.00 77.38 84 ARG A O 1
ATOM 668 N N . GLU A 1 85 ? -8.868 -5.603 0.158 1.00 76.19 85 GLU A N 1
ATOM 669 C CA . GLU A 1 85 ? -9.642 -4.398 -0.153 1.00 76.19 85 GLU A CA 1
ATOM 670 C C . GLU A 1 85 ? -8.732 -3.185 -0.372 1.00 76.19 85 GLU A C 1
ATOM 672 O O . GLU A 1 85 ? -8.896 -2.465 -1.356 1.00 76.19 85 GLU A O 1
ATOM 677 N N . ARG A 1 86 ? -7.718 -2.992 0.481 1.00 77.31 86 ARG A N 1
ATOM 678 C CA . ARG A 1 86 ? -6.698 -1.939 0.354 1.00 77.31 86 ARG A CA 1
ATOM 679 C C . ARG A 1 86 ? -5.927 -2.075 -0.952 1.00 77.31 86 ARG A C 1
ATOM 681 O O . ARG A 1 86 ? -5.763 -1.078 -1.659 1.00 77.31 86 ARG A O 1
ATOM 688 N N . LEU A 1 87 ? -5.499 -3.288 -1.312 1.00 83.06 87 LEU A N 1
ATOM 689 C CA . LEU A 1 87 ? -4.837 -3.558 -2.589 1.00 83.06 87 LEU A CA 1
ATOM 690 C C . LEU A 1 87 ? -5.736 -3.141 -3.761 1.00 83.06 87 LEU A C 1
ATOM 692 O O . LEU A 1 87 ? -5.311 -2.368 -4.623 1.00 83.06 87 LEU A O 1
ATOM 696 N N . VAL A 1 88 ? -6.984 -3.618 -3.791 1.00 84.56 88 VAL A N 1
ATOM 697 C CA . VAL A 1 88 ? -7.939 -3.332 -4.873 1.00 84.56 88 VAL A CA 1
ATOM 698 C C . VAL A 1 88 ? -8.255 -1.834 -4.947 1.00 84.56 88 VAL A C 1
ATOM 700 O O . VAL A 1 88 ? -8.182 -1.242 -6.027 1.00 84.56 88 VAL A O 1
ATOM 703 N N . ALA A 1 89 ? -8.526 -1.196 -3.808 1.00 81.31 89 ALA A N 1
ATOM 704 C CA . ALA A 1 89 ? -8.792 0.235 -3.712 1.00 81.31 89 ALA A CA 1
ATOM 705 C C . ALA A 1 89 ? -7.604 1.066 -4.213 1.00 81.31 89 ALA A C 1
ATOM 707 O O . ALA A 1 89 ? -7.788 2.007 -4.986 1.00 81.31 89 ALA A O 1
ATOM 708 N N . THR A 1 90 ? -6.378 0.687 -3.848 1.00 81.75 90 THR A N 1
ATOM 709 C CA . THR A 1 90 ? -5.172 1.403 -4.281 1.00 81.75 90 THR A CA 1
ATOM 710 C C . THR A 1 90 ? -4.918 1.227 -5.773 1.00 81.75 90 THR A C 1
ATOM 712 O O . THR A 1 90 ? -4.607 2.191 -6.474 1.00 81.75 90 THR A O 1
ATOM 715 N N . VAL A 1 91 ? -5.113 0.017 -6.305 1.00 83.06 91 VAL A N 1
ATOM 716 C CA . VAL A 1 91 ? -4.992 -0.241 -7.747 1.00 83.06 91 VAL A CA 1
ATOM 717 C C . VAL A 1 91 ? -5.988 0.603 -8.548 1.00 83.06 91 VAL A C 1
ATOM 719 O O . VAL A 1 91 ? -5.608 1.175 -9.573 1.00 83.06 91 VAL A O 1
ATOM 722 N N . HIS A 1 92 ? -7.234 0.727 -8.083 1.00 82.31 92 HIS A N 1
ATOM 723 C CA . HIS A 1 92 ? -8.229 1.584 -8.728 1.00 82.31 92 HIS A CA 1
ATOM 724 C C . HIS A 1 92 ? -7.905 3.077 -8.575 1.00 82.31 92 HIS A C 1
ATOM 726 O O . HIS A 1 92 ? -7.981 3.819 -9.557 1.00 82.31 92 HIS A O 1
ATOM 732 N N . GLY A 1 93 ? -7.483 3.514 -7.385 1.00 80.38 93 GLY A N 1
ATOM 733 C CA . GLY A 1 93 ? -7.167 4.915 -7.092 1.00 80.38 93 GLY A CA 1
ATOM 734 C C . GLY A 1 93 ? -5.999 5.467 -7.915 1.00 80.38 93 GLY A C 1
ATOM 735 O O . GLY A 1 93 ? -6.034 6.612 -8.361 1.00 80.38 93 GLY A O 1
ATOM 736 N N . VAL A 1 94 ? -4.994 4.638 -8.206 1.00 81.12 94 VAL A N 1
ATOM 737 C CA . VAL A 1 94 ? -3.793 5.044 -8.963 1.00 81.12 94 VAL A CA 1
ATOM 738 C C . VAL A 1 94 ? -3.990 4.912 -10.488 1.00 81.12 94 VAL A C 1
ATOM 740 O O . VAL A 1 94 ? -3.099 5.244 -11.272 1.00 81.12 94 VAL A O 1
ATOM 743 N N . GLY A 1 95 ? -5.171 4.486 -10.956 1.00 82.31 95 GLY A N 1
ATOM 744 C CA . GLY A 1 95 ? -5.452 4.258 -12.379 1.00 82.31 95 GLY A CA 1
ATOM 745 C C . GLY A 1 95 ? -5.192 5.476 -13.278 1.00 82.31 95 GLY A C 1
ATOM 746 O O . GLY A 1 95 ? -4.564 5.332 -14.328 1.00 82.31 95 GLY A O 1
ATOM 747 N N . ARG A 1 96 ? -5.600 6.680 -12.844 1.00 85.56 96 ARG A N 1
ATOM 748 C CA . ARG A 1 96 ? -5.358 7.936 -13.587 1.00 85.56 96 ARG A CA 1
ATOM 749 C C . ARG A 1 96 ? -3.873 8.286 -13.661 1.00 85.56 96 ARG A C 1
ATOM 751 O O . ARG A 1 96 ? -3.371 8.567 -14.744 1.00 85.56 96 ARG A O 1
ATOM 758 N N . ALA A 1 97 ? -3.166 8.217 -12.533 1.00 84.75 97 ALA A N 1
ATOM 759 C CA . ALA A 1 97 ? -1.732 8.494 -12.478 1.00 84.75 97 ALA A CA 1
ATOM 760 C C . ALA A 1 97 ? -0.939 7.538 -13.384 1.00 84.75 97 ALA A C 1
ATOM 762 O O . ALA A 1 97 ? -0.039 7.962 -14.103 1.00 84.75 97 ALA A O 1
ATOM 763 N N . ARG A 1 98 ? -1.326 6.257 -13.429 1.00 85.25 98 ARG A N 1
ATOM 764 C CA . ARG A 1 98 ? -0.723 5.273 -14.334 1.00 85.25 98 ARG A CA 1
ATOM 765 C C . ARG A 1 98 ? -0.980 5.592 -15.809 1.00 85.25 98 ARG A C 1
ATOM 767 O O . ARG A 1 98 ? -0.073 5.431 -16.617 1.00 85.25 98 ARG A O 1
ATOM 774 N N . ALA A 1 99 ? -2.189 6.022 -16.169 1.00 86.69 99 ALA A N 1
ATOM 775 C CA . ALA A 1 99 ? -2.483 6.426 -17.544 1.00 86.69 99 ALA A CA 1
ATOM 776 C C . ALA A 1 99 ? -1.599 7.609 -17.971 1.00 86.69 99 ALA A C 1
ATOM 778 O O . ALA A 1 99 ? -0.976 7.553 -19.026 1.00 86.69 99 ALA A O 1
ATOM 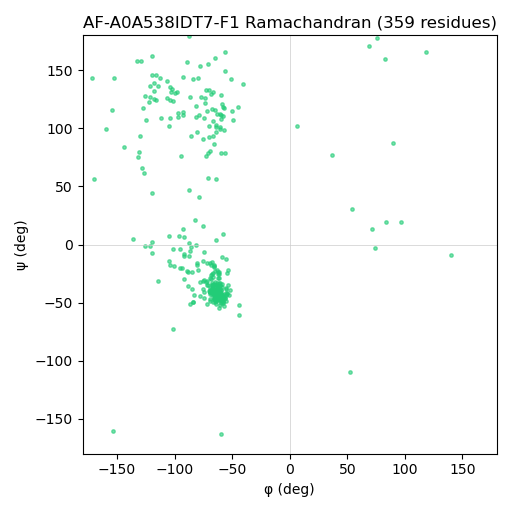779 N N . ILE A 1 100 ? -1.464 8.623 -17.108 1.00 88.50 100 ILE A N 1
ATOM 780 C CA . ILE A 1 100 ? -0.563 9.763 -17.333 1.00 88.50 100 ILE A CA 1
ATOM 781 C C . ILE A 1 100 ? 0.888 9.284 -17.485 1.00 88.50 100 ILE A C 1
ATOM 783 O O . ILE A 1 100 ? 1.563 9.682 -18.427 1.00 88.50 100 ILE A O 1
ATOM 787 N N . MET A 1 101 ? 1.354 8.385 -16.613 1.00 85.44 101 MET A N 1
ATOM 788 C CA . MET A 1 101 ? 2.700 7.806 -16.688 1.00 85.44 101 MET A CA 1
ATOM 789 C C . MET A 1 101 ? 2.963 7.121 -18.037 1.00 85.44 101 MET A C 1
ATOM 791 O O . MET A 1 101 ? 4.009 7.354 -18.634 1.00 85.44 101 MET A O 1
ATOM 795 N N . PHE A 1 102 ? 2.020 6.319 -18.547 1.00 88.12 102 PHE A N 1
ATOM 796 C CA . PHE A 1 102 ? 2.153 5.694 -19.869 1.00 88.12 102 PHE A CA 1
ATOM 797 C C . PHE A 1 102 ? 2.193 6.721 -21.004 1.00 88.12 102 PHE A C 1
ATOM 799 O O . PHE A 1 102 ? 2.967 6.543 -21.939 1.00 88.12 102 PHE A O 1
ATOM 806 N N . VAL A 1 103 ? 1.409 7.801 -20.918 1.00 90.19 103 VAL A N 1
ATOM 807 C CA . VAL A 1 103 ? 1.433 8.891 -21.909 1.00 90.19 103 VAL A CA 1
ATOM 808 C C . VAL A 1 103 ? 2.782 9.609 -21.906 1.00 90.19 103 VAL A C 1
ATOM 810 O O . VAL A 1 103 ? 3.366 9.810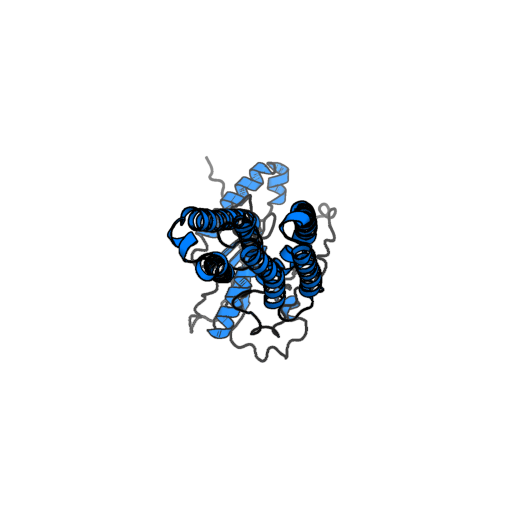 -22.968 1.00 90.19 103 VAL A O 1
ATOM 813 N N . VAL A 1 104 ? 3.309 9.948 -20.727 1.00 88.75 104 VAL A N 1
ATOM 814 C CA . VAL A 1 104 ? 4.631 10.582 -20.593 1.00 88.75 104 VAL A CA 1
ATOM 815 C C . VAL A 1 104 ? 5.718 9.663 -21.148 1.00 88.75 104 VAL A C 1
ATOM 817 O O . VAL A 1 104 ? 6.541 10.099 -21.948 1.00 88.75 104 VAL A O 1
ATOM 820 N N . LEU A 1 105 ? 5.690 8.378 -20.787 1.00 84.81 105 LEU A N 1
ATOM 821 C CA . LEU A 1 105 ? 6.659 7.398 -21.269 1.00 84.81 105 LEU A CA 1
ATOM 822 C C . LEU A 1 105 ? 6.577 7.220 -22.795 1.00 84.81 105 LEU A C 1
ATOM 824 O O . LEU A 1 105 ? 7.608 7.145 -23.458 1.00 84.81 105 LEU A O 1
ATOM 828 N N . ALA A 1 106 ? 5.369 7.235 -23.366 1.00 88.19 106 ALA A N 1
ATOM 829 C CA . ALA A 1 106 ? 5.160 7.161 -24.811 1.00 88.19 106 ALA A CA 1
ATOM 830 C C . ALA A 1 106 ? 5.712 8.393 -25.535 1.00 88.19 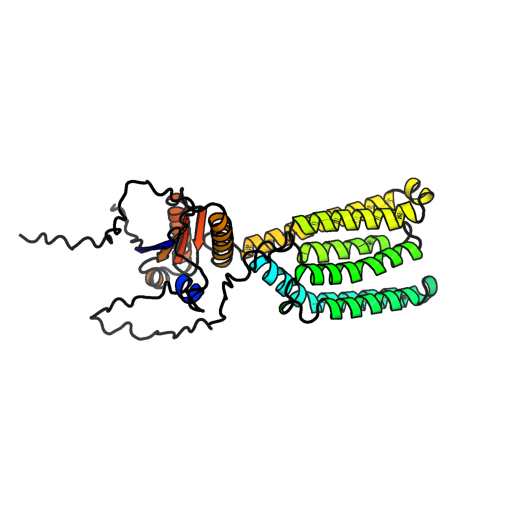106 ALA A C 1
ATOM 832 O O . ALA A 1 106 ? 6.332 8.246 -26.586 1.00 88.19 106 ALA A O 1
ATOM 833 N N . ALA A 1 107 ? 5.537 9.589 -24.963 1.00 89.38 107 ALA A N 1
ATOM 834 C CA . ALA A 1 107 ? 6.090 10.822 -25.514 1.00 89.38 107 ALA A CA 1
ATOM 835 C C . ALA A 1 107 ? 7.627 10.806 -25.519 1.00 89.38 107 ALA A C 1
ATOM 837 O O . ALA A 1 107 ? 8.237 11.165 -26.525 1.00 89.38 107 ALA A O 1
ATOM 838 N N . VAL A 1 108 ? 8.254 10.334 -24.434 1.00 85.50 108 VAL A N 1
ATOM 839 C CA . VAL A 1 108 ? 9.719 10.210 -24.363 1.00 85.50 108 VAL A CA 1
ATOM 840 C C . VAL A 1 108 ? 10.235 9.196 -25.386 1.00 85.50 108 VAL A C 1
ATOM 842 O O . VAL A 1 108 ? 11.148 9.515 -26.142 1.00 85.50 108 VAL A O 1
ATOM 845 N N . VAL A 1 109 ? 9.618 8.011 -25.462 1.00 84.06 109 VAL A N 1
ATOM 846 C CA . VAL A 1 109 ? 9.989 6.966 -26.434 1.00 84.06 109 VAL A CA 1
ATOM 847 C C . VAL A 1 109 ? 9.814 7.446 -27.877 1.00 84.06 109 VAL A C 1
ATOM 849 O O . VAL A 1 109 ? 10.660 7.166 -28.722 1.00 84.06 109 VAL A O 1
ATOM 852 N N . ALA A 1 110 ? 8.744 8.188 -28.176 1.00 86.62 110 ALA A N 1
ATOM 853 C CA . ALA A 1 110 ? 8.540 8.775 -29.499 1.00 86.62 110 ALA A CA 1
ATOM 854 C C . ALA A 1 110 ? 9.620 9.820 -29.830 1.00 86.62 110 ALA A C 1
ATOM 856 O O . ALA A 1 110 ? 10.116 9.857 -30.956 1.00 86.62 110 ALA A O 1
ATOM 857 N N . GLY A 1 111 ? 10.028 10.630 -28.847 1.00 86.12 111 GLY A N 1
ATOM 858 C CA . GLY A 1 111 ? 11.124 11.590 -28.992 1.00 86.12 111 GLY A CA 1
ATOM 859 C C . GLY A 1 111 ? 12.476 10.928 -29.275 1.00 86.12 111 GLY A C 1
ATOM 860 O O . GLY A 1 111 ? 13.247 11.446 -30.079 1.00 86.12 111 GLY A O 1
ATOM 861 N N . SER A 1 112 ? 12.739 9.760 -28.683 1.00 83.38 112 SER A N 1
ATOM 862 C CA . SER A 1 112 ? 13.973 8.988 -28.887 1.00 83.38 112 SER A CA 1
ATOM 863 C C . SER A 1 112 ? 13.878 7.945 -30.011 1.00 83.38 112 SER A C 1
ATOM 865 O O . SER A 1 112 ? 14.803 7.151 -30.204 1.00 83.38 112 SER A O 1
ATOM 867 N N . ALA A 1 113 ? 12.780 7.919 -30.777 1.00 84.38 113 ALA A N 1
ATOM 868 C CA . ALA A 1 113 ? 12.525 6.881 -31.779 1.00 84.38 113 ALA A CA 1
ATOM 869 C C . ALA A 1 113 ? 13.570 6.856 -32.908 1.00 84.38 113 ALA A C 1
ATOM 871 O O . ALA A 1 113 ? 13.792 5.805 -33.506 1.00 84.38 113 ALA A O 1
ATOM 872 N N . LYS A 1 114 ? 14.238 7.985 -33.185 1.00 84.75 114 LYS A N 1
ATOM 873 C CA . LYS A 1 114 ? 15.317 8.056 -34.185 1.00 84.75 114 LYS A CA 1
ATOM 874 C C . LYS A 1 114 ? 16.539 7.226 -33.792 1.00 84.75 114 LYS A C 1
ATOM 876 O O . LYS A 1 114 ? 17.114 6.573 -34.652 1.00 84.75 114 LYS A O 1
ATOM 881 N N . ASP A 1 115 ? 16.881 7.220 -32.507 1.00 79.81 115 ASP A N 1
ATOM 882 C CA . ASP A 1 115 ? 18.069 6.532 -31.989 1.00 79.81 115 ASP A CA 1
ATOM 883 C C . ASP A 1 115 ? 17.751 5.096 -31.555 1.00 79.81 115 ASP A C 1
ATOM 885 O O . ASP A 1 115 ? 18.594 4.206 -31.625 1.00 79.81 115 ASP A O 1
ATOM 889 N N . THR A 1 116 ? 16.512 4.860 -31.114 1.00 76.69 116 THR A N 1
ATOM 890 C CA . THR A 1 116 ? 16.095 3.593 -30.489 1.00 76.69 116 THR A CA 1
ATOM 891 C C . THR A 1 116 ? 15.272 2.693 -31.415 1.00 76.69 116 THR A C 1
ATOM 893 O O . THR A 1 116 ? 15.102 1.504 -31.142 1.00 76.69 116 THR A O 1
ATOM 896 N N . GLY A 1 117 ? 14.725 3.254 -32.496 1.00 83.50 117 GLY A N 1
ATOM 897 C CA . GLY A 1 117 ? 13.683 2.635 -33.309 1.00 83.50 117 GLY A CA 1
ATOM 898 C C . GLY A 1 117 ? 12.296 2.678 -32.651 1.00 83.50 117 GLY A C 1
ATOM 899 O O . GLY A 1 117 ? 12.120 3.137 -31.524 1.00 83.50 117 GLY A O 1
ATOM 900 N N . TRP A 1 118 ? 11.284 2.170 -33.362 1.00 85.25 118 TRP A N 1
ATOM 901 C CA . TRP A 1 118 ? 9.879 2.183 -32.915 1.00 85.25 118 TRP A CA 1
ATOM 902 C C . TRP A 1 118 ? 9.472 0.984 -32.047 1.00 85.25 118 TRP A C 1
ATOM 904 O O . TRP A 1 118 ? 8.398 0.988 -31.447 1.00 85.25 118 TRP A O 1
ATOM 914 N N . TRP A 1 119 ? 10.312 -0.045 -31.935 1.00 82.44 119 TRP A N 1
ATOM 915 C CA . TRP A 1 119 ? 9.993 -1.241 -31.152 1.00 82.44 119 TRP A CA 1
ATOM 916 C C . TRP A 1 119 ? 9.695 -0.970 -29.655 1.00 82.44 119 TRP A C 1
ATOM 918 O O . TRP A 1 119 ? 8.795 -1.638 -29.133 1.00 82.44 119 TRP A O 1
ATOM 928 N N . PRO A 1 120 ? 10.315 0.011 -28.945 1.00 84.12 120 PRO A N 1
ATOM 929 C CA . PRO A 1 120 ? 9.973 0.269 -27.546 1.00 84.12 120 PRO A CA 1
ATOM 930 C C . PRO A 1 120 ? 8.550 0.817 -27.406 1.00 84.12 120 PRO A C 1
ATOM 932 O O . PRO A 1 120 ? 7.905 0.607 -26.382 1.00 84.12 120 PRO A O 1
ATOM 935 N N . PHE A 1 121 ? 8.024 1.468 -28.449 1.00 86.00 121 PHE A N 1
ATOM 936 C CA . PHE A 1 121 ? 6.643 1.938 -28.483 1.00 86.00 121 PHE A CA 1
ATOM 937 C C . PHE A 1 121 ? 5.659 0.762 -28.513 1.00 86.00 121 PHE A C 1
ATOM 939 O O . PHE A 1 121 ? 4.666 0.765 -27.789 1.00 86.00 121 PHE A O 1
ATOM 946 N N . VAL A 1 122 ? 5.965 -0.284 -29.290 1.00 87.19 122 VAL A N 1
ATOM 947 C CA . VAL A 1 122 ? 5.170 -1.524 -29.328 1.00 87.19 122 VAL A CA 1
ATOM 948 C C . VAL A 1 122 ? 5.209 -2.228 -27.971 1.00 87.19 122 VAL A C 1
ATOM 950 O O . VAL A 1 122 ? 4.171 -2.645 -27.459 1.00 87.19 122 VAL A O 1
ATOM 953 N N . ALA A 1 123 ? 6.390 -2.306 -27.355 1.00 85.75 123 ALA A N 1
ATOM 954 C CA . ALA A 1 123 ? 6.565 -2.896 -26.031 1.00 85.75 123 ALA A CA 1
ATOM 955 C C . ALA A 1 123 ? 5.782 -2.121 -24.951 1.00 85.75 123 ALA A C 1
ATOM 957 O O . ALA A 1 123 ? 5.105 -2.721 -24.113 1.00 85.75 123 ALA A O 1
ATOM 958 N N . LEU A 1 124 ? 5.806 -0.787 -25.017 1.00 87.19 124 LEU A N 1
ATOM 959 C CA . LEU A 1 124 ? 5.057 0.097 -24.129 1.00 87.19 124 LEU A CA 1
ATOM 960 C C . LEU A 1 124 ? 3.540 -0.034 -24.315 1.00 87.19 124 LEU A C 1
ATOM 962 O O . LEU A 1 124 ? 2.803 -0.097 -23.330 1.00 87.19 124 LEU A O 1
ATOM 966 N N . LEU A 1 125 ? 3.071 -0.113 -25.562 1.00 89.62 125 LEU A N 1
ATOM 967 C CA . LEU A 1 125 ? 1.661 -0.327 -25.880 1.00 89.62 125 LEU A CA 1
ATOM 968 C C . LEU A 1 125 ? 1.182 -1.686 -25.355 1.00 89.62 125 LEU A C 1
ATOM 970 O O . LEU A 1 125 ? 0.134 -1.763 -24.714 1.00 89.62 125 LEU A O 1
ATOM 974 N N . GLY A 1 126 ? 1.975 -2.742 -25.558 1.00 89.31 126 GLY A N 1
ATOM 975 C CA . GLY A 1 126 ? 1.710 -4.071 -25.009 1.00 89.31 126 GLY A CA 1
ATOM 976 C C . GLY A 1 126 ? 1.635 -4.062 -23.480 1.00 89.31 126 GLY A C 1
ATOM 977 O O . GLY A 1 126 ? 0.696 -4.618 -22.909 1.00 89.31 126 GLY A O 1
ATOM 978 N N . ALA A 1 127 ? 2.557 -3.361 -22.813 1.00 88.81 127 ALA A N 1
ATOM 979 C CA . ALA A 1 127 ? 2.535 -3.176 -21.363 1.00 88.81 127 ALA A CA 1
ATOM 980 C C . ALA A 1 127 ? 1.271 -2.439 -20.894 1.00 88.81 127 ALA A C 1
ATOM 982 O O . ALA A 1 127 ? 0.647 -2.849 -19.916 1.00 88.81 127 ALA A O 1
ATOM 983 N N . ALA A 1 128 ? 0.866 -1.374 -21.593 1.00 89.50 128 ALA A N 1
ATOM 984 C CA . ALA A 1 128 ? -0.324 -0.596 -21.263 1.00 89.50 128 ALA A CA 1
ATOM 985 C C . ALA A 1 128 ? -1.607 -1.429 -21.415 1.00 89.50 128 ALA A C 1
ATOM 987 O O . ALA A 1 128 ? -2.411 -1.498 -20.483 1.00 89.50 128 ALA A O 1
ATOM 988 N N . VAL A 1 129 ? -1.775 -2.117 -22.549 1.00 91.12 129 VAL A N 1
ATOM 989 C CA . VAL A 1 129 ? -2.932 -2.989 -22.816 1.00 91.12 129 VAL A CA 1
ATOM 990 C C . VAL A 1 129 ? -2.965 -4.168 -21.844 1.00 91.12 129 VAL A C 1
ATOM 992 O O . VAL A 1 129 ? -4.004 -4.434 -21.236 1.00 91.12 129 VAL A O 1
ATOM 995 N N . GLY A 1 130 ? -1.827 -4.836 -21.633 1.00 88.62 130 GLY A N 1
ATOM 996 C CA . GLY A 1 130 ? -1.699 -5.936 -20.678 1.00 88.62 130 GLY A CA 1
ATOM 997 C C . GLY A 1 130 ? -2.036 -5.497 -19.254 1.00 88.62 130 GLY A C 1
ATOM 998 O O . GLY A 1 130 ? -2.787 -6.177 -18.558 1.00 88.62 130 GLY A O 1
ATOM 999 N N . SER A 1 131 ? -1.562 -4.317 -18.846 1.00 87.31 131 SER A N 1
ATOM 1000 C CA . SER A 1 131 ? -1.893 -3.708 -17.557 1.00 87.31 131 SER A CA 1
ATOM 1001 C C . SER A 1 131 ? -3.402 -3.477 -17.428 1.00 87.31 131 SER A C 1
ATOM 1003 O O . SER A 1 131 ? -4.011 -3.921 -16.456 1.00 87.31 131 SER A O 1
ATOM 1005 N N . ILE A 1 132 ? -4.042 -2.856 -18.426 1.00 87.88 132 ILE A N 1
ATOM 1006 C CA . ILE A 1 132 ? -5.498 -2.631 -18.435 1.00 87.88 132 ILE A CA 1
ATOM 1007 C C . ILE A 1 132 ? -6.256 -3.954 -18.288 1.00 87.88 132 ILE A C 1
ATOM 1009 O O . ILE A 1 132 ? -7.169 -4.037 -17.469 1.00 87.88 132 ILE A O 1
ATOM 1013 N N . TYR A 1 133 ? -5.861 -4.988 -19.031 1.00 89.44 133 TYR A N 1
ATOM 1014 C CA . TYR A 1 133 ? -6.489 -6.306 -18.974 1.00 89.44 133 TYR A CA 1
ATOM 1015 C C . TYR A 1 133 ? -6.327 -6.985 -17.605 1.00 89.44 133 TYR A C 1
ATOM 1017 O O . TYR A 1 133 ? -7.307 -7.459 -17.029 1.00 89.44 133 TYR A O 1
ATOM 1025 N N . LEU A 1 134 ? -5.108 -7.007 -17.057 1.00 88.12 134 LEU A N 1
ATOM 1026 C CA . LEU A 1 134 ? -4.795 -7.662 -15.780 1.00 88.12 134 LEU A CA 1
ATOM 1027 C C . LEU A 1 134 ? -5.490 -6.982 -14.596 1.00 88.12 134 LEU A C 1
ATOM 1029 O O . LEU A 1 134 ? -5.922 -7.655 -13.662 1.00 88.12 134 LEU A O 1
ATOM 1033 N N . TYR A 1 135 ? -5.648 -5.659 -14.654 1.00 86.25 135 TYR A N 1
ATOM 1034 C CA . TYR A 1 135 ? -6.352 -4.890 -13.628 1.00 86.25 135 TYR A CA 1
ATOM 1035 C C . TYR A 1 135 ? -7.864 -4.806 -13.849 1.00 86.25 135 TYR A C 1
ATOM 1037 O O . TYR A 1 135 ? -8.585 -4.292 -12.989 1.00 86.25 135 TYR A O 1
ATOM 1045 N N . ARG A 1 136 ? -8.366 -5.319 -14.976 1.00 85.50 136 ARG A N 1
ATOM 1046 C CA . ARG A 1 136 ? -9.796 -5.354 -15.258 1.00 85.50 136 ARG A CA 1
ATOM 1047 C C . ARG A 1 136 ? -10.502 -6.304 -14.294 1.00 85.50 136 ARG A C 1
ATOM 1049 O O . ARG A 1 136 ? -10.088 -7.455 -14.119 1.00 85.50 136 ARG A O 1
ATOM 1056 N N . ASP A 1 137 ? -11.590 -5.802 -13.710 1.00 82.06 137 ASP A N 1
ATOM 1057 C CA . ASP A 1 137 ? -12.466 -6.538 -12.795 1.00 82.06 137 ASP A CA 1
ATOM 1058 C C . ASP A 1 137 ? -11.712 -7.166 -11.607 1.00 82.06 137 ASP A C 1
ATOM 1060 O O . ASP A 1 137 ? -12.113 -8.209 -11.094 1.00 82.06 137 ASP A O 1
ATOM 1064 N N . LEU A 1 138 ? -10.615 -6.536 -11.155 1.00 84.38 138 LEU A N 1
ATOM 1065 C CA . LEU A 1 138 ? -9.736 -7.075 -10.112 1.00 84.38 138 LEU A CA 1
ATOM 1066 C C . LEU A 1 138 ? -10.511 -7.473 -8.845 1.00 84.38 138 LEU A C 1
ATOM 1068 O O . LEU A 1 138 ? -10.305 -8.566 -8.327 1.00 84.38 138 LEU A O 1
ATOM 1072 N N . GLY A 1 139 ? -11.461 -6.639 -8.407 1.00 77.75 139 GLY A N 1
ATOM 1073 C CA . GLY A 1 139 ? -12.292 -6.901 -7.226 1.00 77.75 139 GLY A CA 1
ATOM 1074 C C . GLY A 1 139 ? -13.242 -8.101 -7.345 1.00 77.75 139 GLY A C 1
ATOM 1075 O O . GLY A 1 139 ? -13.702 -8.606 -6.331 1.00 77.75 139 GLY A O 1
ATOM 1076 N N . ARG A 1 140 ? -13.521 -8.597 -8.558 1.00 78.69 140 ARG A N 1
ATOM 1077 C CA . ARG A 1 140 ? -14.369 -9.786 -8.776 1.00 78.69 140 ARG A CA 1
ATOM 1078 C C . ARG A 1 140 ? -13.570 -11.087 -8.831 1.00 78.69 140 ARG A C 1
ATOM 1080 O O . ARG A 1 140 ? -14.156 -12.165 -8.893 1.00 78.69 140 ARG A O 1
ATOM 1087 N N . ARG A 1 141 ? -12.236 -11.016 -8.857 1.00 82.12 141 ARG A N 1
ATOM 1088 C CA . ARG A 1 141 ? -11.379 -12.202 -8.976 1.00 82.12 141 ARG A CA 1
ATOM 1089 C C . ARG A 1 141 ? -11.158 -12.840 -7.606 1.00 82.12 141 ARG A C 1
ATOM 1091 O O . ARG A 1 141 ? -10.966 -12.143 -6.613 1.00 82.12 141 ARG A O 1
ATOM 1098 N N . ARG A 1 142 ? -11.115 -14.178 -7.572 1.00 76.81 142 ARG A N 1
ATOM 1099 C CA . ARG A 1 142 ? -10.914 -14.969 -6.341 1.00 76.81 142 ARG A CA 1
ATOM 1100 C C . ARG A 1 142 ? -9.581 -14.666 -5.645 1.00 76.81 142 ARG A C 1
ATOM 1102 O O . ARG A 1 142 ? -9.536 -14.655 -4.429 1.00 76.81 142 ARG A O 1
ATOM 1109 N N . ARG A 1 143 ? -8.518 -14.383 -6.410 1.00 82.38 143 ARG A N 1
ATOM 1110 C CA . ARG A 1 143 ? -7.179 -14.047 -5.888 1.00 82.38 143 ARG A CA 1
ATOM 1111 C C . ARG A 1 143 ? -6.596 -12.800 -6.563 1.00 82.38 143 ARG A C 1
ATOM 1113 O O . ARG A 1 143 ? -5.782 -12.936 -7.483 1.00 82.38 143 ARG A O 1
ATOM 1120 N N . PRO A 1 144 ? -7.066 -11.589 -6.223 1.00 84.62 144 PRO A N 1
ATOM 1121 C CA . PRO A 1 144 ? -6.645 -10.357 -6.890 1.00 84.62 144 PRO A CA 1
ATOM 1122 C C . PRO A 1 144 ? -5.150 -10.054 -6.729 1.00 84.62 144 PRO A C 1
ATOM 1124 O O . PRO A 1 144 ? -4.580 -9.389 -7.585 1.00 84.62 144 PRO A O 1
ATOM 1127 N N . GLU A 1 145 ? -4.487 -10.567 -5.697 1.00 85.62 145 GLU A N 1
ATOM 1128 C CA . GLU A 1 145 ? -3.067 -10.354 -5.412 1.00 85.62 145 GLU A CA 1
ATOM 1129 C C . GLU A 1 145 ? -2.149 -10.825 -6.546 1.00 85.62 145 GLU A C 1
ATOM 1131 O O . GLU A 1 145 ? -1.264 -10.083 -6.975 1.00 85.62 145 GLU A O 1
ATOM 1136 N N . TYR A 1 146 ? -2.411 -12.002 -7.121 1.00 87.56 146 TYR A N 1
ATOM 1137 C CA . TYR A 1 146 ? -1.615 -12.531 -8.230 1.00 87.56 146 TYR A CA 1
ATOM 1138 C C . TYR A 1 146 ? -1.868 -11.777 -9.533 1.00 87.56 146 TYR A C 1
ATOM 1140 O O . TYR A 1 146 ? -0.943 -11.560 -10.311 1.00 87.56 146 TYR A O 1
ATOM 1148 N N . TRP A 1 147 ? -3.104 -11.332 -9.765 1.00 89.12 147 TRP A N 1
ATOM 1149 C CA . TRP A 1 147 ? -3.440 -10.498 -10.920 1.00 89.12 147 TRP A CA 1
ATOM 1150 C C . TRP A 1 147 ? -2.829 -9.104 -10.790 1.00 89.12 147 TRP A C 1
ATOM 1152 O O . TRP A 1 147 ? -2.324 -8.555 -11.769 1.00 89.12 147 TRP A O 1
ATOM 1162 N N . ALA A 1 148 ? -2.798 -8.559 -9.574 1.00 87.69 148 ALA A N 1
ATOM 1163 C CA . ALA A 1 148 ? -2.162 -7.286 -9.301 1.00 87.69 148 ALA A CA 1
ATOM 1164 C C . ALA A 1 148 ? -0.642 -7.355 -9.491 1.00 87.69 148 ALA A C 1
ATOM 1166 O O . ALA A 1 148 ? -0.061 -6.442 -10.090 1.00 87.69 148 ALA A O 1
ATOM 1167 N N . LEU A 1 149 ? -0.022 -8.446 -9.024 1.00 88.44 149 LEU A N 1
ATOM 1168 C CA . LEU A 1 149 ? 1.395 -8.739 -9.225 1.00 88.44 149 LEU A CA 1
ATOM 1169 C C . LEU A 1 149 ? 1.710 -8.961 -10.704 1.00 88.44 149 LEU A C 1
ATOM 1171 O O . LEU A 1 149 ? 2.643 -8.356 -11.220 1.00 88.44 149 LEU A O 1
ATOM 1175 N N . GLY A 1 150 ? 0.901 -9.752 -11.411 1.00 88.50 150 GLY A N 1
ATOM 1176 C CA . GLY A 1 150 ? 1.028 -9.956 -12.852 1.00 88.50 150 GLY A CA 1
ATOM 1177 C C . GLY A 1 150 ? 0.939 -8.638 -13.618 1.00 88.50 150 GLY A C 1
ATOM 1178 O O . GLY A 1 150 ? 1.792 -8.352 -14.453 1.00 88.50 150 GLY A O 1
ATOM 1179 N N . GLY A 1 151 ? -0.029 -7.783 -13.276 1.00 87.94 151 GLY A N 1
ATOM 1180 C CA . GLY A 1 151 ? -0.171 -6.446 -13.855 1.00 87.94 151 GLY A CA 1
ATOM 1181 C C . GLY A 1 151 ? 1.016 -5.523 -13.573 1.00 87.94 151 GLY A C 1
ATOM 1182 O O . GLY A 1 151 ? 1.297 -4.643 -14.382 1.00 87.94 151 GLY A O 1
ATOM 1183 N N . TRP A 1 152 ? 1.722 -5.718 -12.456 1.00 89.38 152 TRP A N 1
ATOM 1184 C CA . TRP A 1 152 ? 2.950 -4.985 -12.146 1.00 89.38 152 TRP A CA 1
ATOM 1185 C C . TRP A 1 152 ? 4.142 -5.546 -12.929 1.00 89.38 152 TRP A C 1
ATOM 1187 O O . TRP A 1 152 ? 4.888 -4.780 -13.533 1.00 89.38 152 TRP A O 1
ATOM 1197 N N . LEU A 1 153 ? 4.287 -6.871 -12.999 1.00 89.25 153 LEU A N 1
ATOM 1198 C CA . LEU A 1 153 ? 5.345 -7.540 -13.762 1.00 89.25 153 LEU A CA 1
ATOM 1199 C C . LEU A 1 153 ? 5.256 -7.238 -15.262 1.00 89.25 153 LEU A C 1
ATOM 1201 O O . LEU A 1 153 ? 6.283 -6.978 -15.886 1.00 89.25 153 LEU A O 1
ATOM 1205 N N . VAL A 1 154 ? 4.044 -7.186 -15.829 1.00 89.25 154 VAL A N 1
ATOM 1206 C CA . VAL A 1 154 ? 3.837 -6.886 -17.257 1.00 89.25 154 VAL A CA 1
ATOM 1207 C C . VAL A 1 154 ? 4.359 -5.502 -17.644 1.00 89.25 154 VAL A C 1
ATOM 1209 O O . VAL A 1 154 ? 4.700 -5.282 -18.800 1.00 89.25 154 VAL A O 1
ATOM 1212 N N . THR A 1 155 ? 4.442 -4.572 -16.688 1.00 84.88 155 THR A N 1
ATOM 1213 C CA . THR A 1 155 ? 5.020 -3.245 -16.922 1.00 84.88 155 THR A CA 1
ATOM 1214 C C . THR A 1 155 ? 6.525 -3.200 -16.672 1.00 84.88 155 THR A C 1
ATOM 1216 O O . THR A 1 155 ? 7.190 -2.341 -17.239 1.00 84.88 155 THR A O 1
ATOM 1219 N N . GLN A 1 156 ? 7.075 -4.122 -15.871 1.00 86.75 156 GLN A N 1
ATOM 1220 C CA . GLN A 1 156 ? 8.514 -4.162 -15.576 1.00 86.75 156 GLN A CA 1
ATOM 1221 C C . GLN A 1 156 ? 9.328 -4.915 -16.630 1.00 86.75 156 GLN A C 1
ATOM 1223 O O . GLN A 1 156 ? 10.432 -4.489 -16.958 1.00 86.75 156 GLN A O 1
ATOM 1228 N N . LEU A 1 157 ? 8.809 -6.018 -17.181 1.00 84.81 157 LEU A N 1
ATOM 1229 C CA . LEU A 1 157 ? 9.562 -6.823 -18.153 1.00 84.81 157 LEU A CA 1
ATOM 1230 C C . LEU A 1 157 ? 9.931 -6.029 -19.420 1.00 84.81 157 LEU A C 1
ATOM 1232 O O . LEU A 1 157 ? 11.109 -6.030 -19.782 1.00 84.81 157 LEU A O 1
ATOM 1236 N N . PRO A 1 158 ? 9.005 -5.285 -20.060 1.00 83.94 158 PRO A N 1
ATOM 1237 C CA . PRO A 1 158 ? 9.342 -4.459 -21.218 1.00 83.94 158 PRO A CA 1
ATOM 1238 C C . PRO A 1 158 ? 10.339 -3.351 -20.887 1.00 83.94 158 PRO A C 1
ATOM 1240 O O . PRO A 1 158 ? 11.172 -3.020 -21.722 1.00 83.94 158 PRO A O 1
ATOM 1243 N N . LEU A 1 159 ? 10.286 -2.806 -19.667 1.00 85.44 159 LEU A N 1
ATOM 1244 C CA . LEU A 1 159 ? 11.234 -1.797 -19.205 1.00 85.44 159 LEU A CA 1
ATOM 1245 C C . LEU A 1 159 ? 12.650 -2.380 -19.082 1.00 85.44 159 LEU A C 1
ATOM 1247 O O . LEU A 1 159 ? 13.594 -1.785 -19.591 1.00 85.44 159 LEU A O 1
ATOM 1251 N N . GLY A 1 160 ? 12.799 -3.560 -18.472 1.00 86.81 160 GLY A N 1
ATOM 1252 C CA . GLY A 1 160 ? 14.091 -4.246 -18.360 1.00 86.81 160 GLY A CA 1
ATOM 1253 C C . GLY A 1 160 ? 14.682 -4.624 -19.722 1.00 86.81 160 GLY A C 1
ATOM 1254 O O . GLY A 1 160 ? 15.851 -4.351 -19.987 1.00 86.81 160 GLY A O 1
ATOM 1255 N N . VAL A 1 161 ? 13.860 -5.175 -20.622 1.00 86.62 161 VAL A N 1
ATOM 1256 C CA . VAL A 1 161 ? 14.260 -5.469 -22.012 1.00 86.62 161 VAL A CA 1
ATOM 1257 C C . VAL A 1 161 ? 14.628 -4.181 -22.762 1.00 86.62 161 VAL A C 1
ATOM 1259 O O . VAL A 1 161 ? 15.646 -4.136 -23.448 1.00 86.62 161 VAL A O 1
ATOM 1262 N N . GLY A 1 162 ? 13.845 -3.117 -22.555 1.00 82.88 162 GLY A N 1
ATOM 1263 C CA . GLY A 1 162 ? 14.126 -1.731 -22.935 1.00 82.88 162 GLY A CA 1
ATOM 1264 C C . GLY A 1 162 ? 15.554 -1.311 -22.619 1.00 82.88 162 GLY A C 1
ATOM 1265 O O . GLY A 1 162 ? 16.337 -0.968 -23.505 1.00 82.88 162 GLY A O 1
ATOM 1266 N N . ILE A 1 163 ? 15.899 -1.373 -21.338 1.00 87.81 163 ILE A N 1
ATOM 1267 C CA . ILE A 1 163 ? 17.209 -0.979 -20.822 1.00 87.81 163 ILE A CA 1
ATOM 1268 C C . ILE A 1 163 ? 18.313 -1.843 -21.439 1.00 87.81 163 ILE A C 1
ATOM 1270 O O . ILE A 1 163 ? 19.305 -1.300 -21.917 1.00 87.81 163 ILE A O 1
ATOM 1274 N N . ALA A 1 164 ? 18.126 -3.163 -21.504 1.00 87.50 164 ALA A N 1
ATOM 1275 C CA . ALA A 1 164 ? 19.126 -4.074 -22.057 1.00 87.50 164 ALA A CA 1
ATOM 1276 C C . ALA A 1 164 ? 19.457 -3.767 -23.528 1.00 87.50 164 ALA A C 1
ATOM 1278 O O . ALA A 1 164 ? 20.629 -3.678 -23.888 1.00 87.50 164 ALA A O 1
ATOM 1279 N N . ILE A 1 165 ? 18.440 -3.540 -24.367 1.00 84.50 165 ILE A N 1
ATOM 1280 C CA . ILE A 1 165 ? 18.634 -3.258 -25.800 1.00 84.50 165 ILE A CA 1
ATOM 1281 C C . ILE A 1 165 ? 19.221 -1.856 -26.022 1.00 84.50 165 ILE A C 1
ATOM 1283 O O . ILE A 1 165 ? 20.005 -1.652 -26.944 1.00 84.50 165 ILE A O 1
ATOM 1287 N N . THR A 1 166 ? 18.902 -0.890 -25.158 1.00 83.56 166 THR A N 1
ATOM 1288 C CA . THR A 1 166 ? 19.401 0.498 -25.251 1.00 83.56 166 THR A CA 1
ATOM 1289 C C . THR A 1 166 ? 20.801 0.706 -24.665 1.00 83.56 166 THR A C 1
ATOM 1291 O O . THR A 1 166 ? 21.186 1.829 -24.345 1.00 83.56 166 THR A O 1
ATOM 1294 N N . GLY A 1 167 ? 21.588 -0.365 -24.539 1.00 83.75 167 GLY A N 1
ATOM 1295 C CA . GLY A 1 167 ? 22.971 -0.301 -24.065 1.00 83.75 167 GLY A CA 1
ATOM 1296 C C . GLY A 1 167 ? 23.146 -0.599 -22.577 1.00 83.75 167 GLY A C 1
ATOM 1297 O O . GLY A 1 167 ? 24.166 -0.218 -22.002 1.00 83.75 167 GLY A O 1
ATOM 1298 N N . GLY A 1 168 ? 22.162 -1.257 -21.955 1.00 87.94 168 GLY A N 1
ATOM 1299 C CA . GLY A 1 168 ? 22.224 -1.816 -20.606 1.00 87.94 168 GLY A CA 1
ATOM 1300 C C . GLY A 1 168 ? 22.682 -0.797 -19.559 1.00 87.94 168 GLY A C 1
ATOM 1301 O O . GLY A 1 168 ? 21.953 0.159 -19.279 1.00 87.94 168 GLY A O 1
ATOM 1302 N N . PRO A 1 169 ? 23.896 -0.944 -18.998 1.00 88.62 169 PRO A N 1
ATOM 1303 C CA . PRO A 1 169 ? 24.401 -0.070 -17.940 1.00 88.62 169 PRO A CA 1
ATOM 1304 C C . PRO A 1 169 ? 24.679 1.376 -18.396 1.00 88.62 169 PRO A C 1
ATOM 1306 O O . PRO A 1 169 ? 24.812 2.266 -17.556 1.00 88.62 169 PRO A O 1
ATOM 1309 N N . ARG A 1 170 ? 24.734 1.634 -19.710 1.00 88.69 170 ARG A N 1
ATOM 1310 C CA . ARG A 1 170 ? 24.891 2.981 -20.293 1.00 88.69 170 ARG A CA 1
ATOM 1311 C C . ARG A 1 170 ? 23.554 3.656 -20.600 1.00 88.69 170 ARG A C 1
ATOM 1313 O O . ARG A 1 170 ? 23.535 4.834 -20.949 1.00 88.69 170 ARG A O 1
ATOM 1320 N N . SER A 1 171 ? 22.449 2.918 -20.504 1.00 87.38 171 SER A N 1
ATOM 1321 C CA . SER A 1 171 ? 21.137 3.427 -20.878 1.00 87.38 171 SER A CA 1
ATOM 1322 C C . SER A 1 171 ? 20.682 4.522 -19.904 1.00 87.38 171 SER A C 1
ATOM 1324 O O . SER A 1 171 ? 20.649 4.287 -18.692 1.00 87.38 171 SER A O 1
ATOM 1326 N N . PRO A 1 172 ? 20.240 5.698 -20.388 1.00 82.81 172 PRO A N 1
ATOM 1327 C CA . PRO A 1 172 ? 19.658 6.724 -19.520 1.00 82.81 172 PRO A CA 1
ATOM 1328 C C . PRO A 1 172 ? 18.365 6.239 -18.836 1.00 82.81 172 PRO A C 1
ATOM 1330 O O . PRO A 1 172 ? 17.997 6.731 -17.765 1.00 82.81 172 PRO A O 1
ATOM 1333 N N . ALA A 1 173 ? 17.703 5.226 -19.410 1.00 84.81 173 ALA A N 1
ATOM 1334 C CA . ALA A 1 173 ? 16.493 4.617 -18.867 1.00 84.81 173 ALA A CA 1
ATOM 1335 C C . ALA A 1 173 ? 16.754 3.707 -17.652 1.00 84.81 173 ALA A C 1
ATOM 1337 O O . ALA A 1 173 ? 15.800 3.276 -17.007 1.00 84.81 173 ALA A O 1
ATOM 1338 N N . LEU A 1 174 ? 18.015 3.439 -17.286 1.00 88.56 174 LEU A N 1
ATOM 1339 C CA . LEU A 1 174 ? 18.363 2.617 -16.121 1.00 88.56 174 LEU A CA 1
ATOM 1340 C C . LEU A 1 174 ? 17.724 3.156 -14.823 1.00 88.56 174 LEU A C 1
ATOM 1342 O O . LEU A 1 174 ? 17.211 2.394 -14.003 1.00 88.56 174 LEU A O 1
ATOM 1346 N N . SER A 1 175 ? 17.653 4.485 -14.688 1.00 89.31 175 SER A N 1
ATOM 1347 C CA . SER A 1 175 ? 17.019 5.177 -13.555 1.00 89.31 175 SER A CA 1
ATOM 1348 C C . SER A 1 175 ? 15.501 4.957 -13.455 1.00 89.31 175 SER A C 1
ATOM 1350 O O . SER A 1 175 ? 14.930 5.056 -12.367 1.00 89.31 175 SER A O 1
ATOM 1352 N N . TRP A 1 176 ? 14.826 4.602 -14.555 1.00 89.19 176 TRP A N 1
ATOM 1353 C CA . TRP A 1 176 ? 13.374 4.398 -14.577 1.00 89.19 176 TRP A CA 1
ATOM 1354 C C . TRP A 1 176 ? 12.923 3.167 -13.798 1.00 89.19 176 TRP A C 1
ATOM 1356 O O . TRP A 1 176 ? 11.756 3.097 -13.409 1.00 89.19 176 TRP A O 1
ATOM 1366 N N . LEU A 1 177 ? 13.837 2.246 -13.474 1.00 90.62 177 LEU A N 1
ATOM 1367 C CA . LEU A 1 177 ? 13.557 1.157 -12.535 1.00 90.62 177 LEU A CA 1
ATOM 1368 C C . LEU A 1 177 ? 13.039 1.689 -11.182 1.00 90.62 177 LEU A C 1
ATOM 1370 O O . LEU A 1 177 ? 12.274 1.002 -10.510 1.00 90.62 177 LEU A O 1
ATOM 1374 N N . ALA A 1 178 ? 13.347 2.936 -10.803 1.00 90.50 178 ALA A N 1
ATOM 1375 C CA . ALA A 1 178 ? 12.817 3.562 -9.589 1.00 90.50 178 ALA A CA 1
ATOM 1376 C C . ALA A 1 178 ? 11.283 3.708 -9.586 1.00 90.50 178 ALA A C 1
ATOM 1378 O O . ALA A 1 178 ? 10.652 3.630 -8.530 1.00 90.50 178 ALA A O 1
ATOM 1379 N N . ILE A 1 179 ? 10.651 3.846 -10.756 1.00 87.31 179 ILE A N 1
ATOM 1380 C CA . ILE A 1 179 ? 9.185 3.902 -10.885 1.00 87.31 179 ILE A CA 1
ATOM 1381 C C . ILE A 1 179 ? 8.558 2.568 -10.436 1.00 87.31 179 ILE A C 1
ATOM 1383 O O . ILE A 1 179 ? 7.488 2.539 -9.810 1.00 87.31 179 ILE A O 1
ATOM 1387 N N . ALA A 1 180 ? 9.247 1.452 -10.696 1.00 88.56 180 ALA A N 1
ATOM 1388 C CA . ALA A 1 180 ? 8.828 0.125 -10.259 1.00 88.56 180 ALA A CA 1
ATOM 1389 C C . ALA A 1 180 ? 8.714 0.053 -8.732 1.00 88.56 180 ALA A C 1
ATOM 1391 O O . ALA A 1 180 ? 7.745 -0.511 -8.225 1.00 88.56 180 ALA A O 1
ATOM 1392 N N . VAL A 1 181 ? 9.645 0.691 -8.013 1.00 91.56 181 VAL A N 1
ATOM 1393 C CA . VAL A 1 181 ? 9.678 0.733 -6.544 1.00 91.56 181 VAL A CA 1
ATOM 1394 C C . VAL A 1 181 ? 8.460 1.455 -5.985 1.00 91.56 181 VAL A C 1
ATOM 1396 O O . VAL A 1 181 ? 7.749 0.895 -5.155 1.00 91.56 181 VAL A O 1
ATOM 1399 N N . VAL A 1 182 ? 8.168 2.666 -6.471 1.00 87.19 182 VAL A N 1
ATOM 1400 C CA . VAL A 1 182 ? 7.019 3.457 -5.991 1.00 87.19 182 VAL A CA 1
ATOM 1401 C C . VAL A 1 182 ? 5.716 2.680 -6.181 1.00 87.19 182 VAL A C 1
ATOM 1403 O O . VAL A 1 182 ? 4.889 2.590 -5.274 1.00 87.19 182 VAL A O 1
ATOM 1406 N N . SER A 1 183 ? 5.542 2.072 -7.357 1.00 84.00 183 SER A N 1
ATOM 1407 C CA . SER A 1 183 ? 4.339 1.295 -7.663 1.00 84.00 183 SER A CA 1
ATOM 1408 C C . SER A 1 183 ? 4.231 -0.016 -6.875 1.00 84.00 183 SER A C 1
ATOM 1410 O O . SER A 1 183 ? 3.113 -0.456 -6.606 1.00 84.00 183 SER A O 1
ATOM 1412 N N . LEU A 1 184 ? 5.360 -0.620 -6.493 1.00 88.62 184 LEU A N 1
ATOM 1413 C CA . LEU A 1 184 ? 5.421 -1.812 -5.648 1.00 88.62 184 LEU A CA 1
ATOM 1414 C C . LEU A 1 184 ? 5.045 -1.473 -4.199 1.00 88.62 184 LEU A C 1
ATOM 1416 O O . LEU A 1 184 ? 4.151 -2.102 -3.633 1.00 88.62 184 LEU A O 1
ATOM 1420 N N . VAL A 1 185 ? 5.682 -0.446 -3.626 1.00 86.75 185 VAL A N 1
ATOM 1421 C CA . VAL A 1 185 ? 5.457 -0.018 -2.238 1.00 86.75 185 VAL A CA 1
ATOM 1422 C C . VAL A 1 185 ? 4.013 0.409 -2.015 1.00 86.75 185 VAL A C 1
ATOM 1424 O O . VAL A 1 185 ? 3.420 0.040 -1.010 1.00 86.75 185 VAL A O 1
ATOM 1427 N N . ALA A 1 186 ? 3.417 1.119 -2.973 1.00 81.38 186 ALA A N 1
ATOM 1428 C CA . ALA A 1 186 ? 2.043 1.589 -2.848 1.00 81.38 186 ALA A CA 1
ATOM 1429 C C . ALA A 1 186 ? 0.993 0.462 -2.816 1.00 81.38 186 ALA A C 1
ATOM 1431 O O . ALA A 1 186 ? -0.139 0.719 -2.428 1.00 81.38 186 ALA A O 1
ATOM 1432 N N . ARG A 1 187 ? 1.307 -0.756 -3.275 1.00 81.06 187 ARG A N 1
ATOM 1433 C CA . ARG A 1 187 ? 0.284 -1.781 -3.555 1.00 81.06 187 ARG A CA 1
ATOM 1434 C C . ARG A 1 187 ? 0.359 -3.001 -2.659 1.00 81.06 187 ARG A C 1
ATOM 1436 O O . ARG A 1 187 ? -0.676 -3.610 -2.418 1.00 81.06 187 ARG A O 1
ATOM 1443 N N . PHE A 1 188 ? 1.545 -3.391 -2.209 1.00 83.12 188 PHE A N 1
ATOM 1444 C CA . PHE A 1 188 ? 1.729 -4.707 -1.607 1.00 83.12 188 PHE A CA 1
ATOM 1445 C C . PHE A 1 188 ? 2.220 -4.656 -0.161 1.00 83.12 188 PHE A C 1
ATOM 1447 O O . PHE A 1 188 ? 2.764 -3.665 0.315 1.00 83.12 188 PHE A O 1
ATOM 1454 N N . SER A 1 189 ? 2.044 -5.775 0.540 1.00 81.31 189 SER A N 1
ATOM 1455 C CA . SER A 1 189 ? 2.512 -5.962 1.911 1.00 81.31 189 SER A CA 1
ATOM 1456 C C . SER A 1 189 ? 4.041 -5.929 2.020 1.00 81.31 189 SER A C 1
ATOM 1458 O O . SER A 1 189 ? 4.765 -6.185 1.057 1.00 81.31 189 SER A O 1
ATOM 1460 N N . ARG A 1 190 ? 4.556 -5.687 3.233 1.00 82.69 190 ARG A N 1
ATOM 1461 C CA . ARG A 1 190 ? 6.003 -5.572 3.515 1.00 82.69 190 ARG A CA 1
ATOM 1462 C C . ARG A 1 190 ? 6.825 -6.753 2.997 1.00 82.69 190 ARG A C 1
ATOM 1464 O O . ARG A 1 190 ? 7.929 -6.557 2.500 1.00 82.69 190 ARG A O 1
ATOM 1471 N N . LEU A 1 191 ? 6.303 -7.975 3.115 1.00 82.06 191 LEU A N 1
ATOM 1472 C CA . LEU A 1 191 ? 6.994 -9.164 2.616 1.00 82.06 191 LEU A CA 1
ATOM 1473 C C . LEU A 1 191 ? 7.099 -9.134 1.086 1.00 82.06 191 LEU A C 1
ATOM 1475 O O . LEU A 1 191 ? 8.168 -9.379 0.533 1.00 82.06 191 LEU A O 1
ATOM 1479 N N . THR A 1 192 ? 6.015 -8.757 0.413 1.00 82.94 192 THR A N 1
ATOM 1480 C CA . THR A 1 192 ? 5.959 -8.671 -1.051 1.00 82.94 192 THR A CA 1
ATOM 1481 C C . THR A 1 192 ? 6.855 -7.556 -1.574 1.00 82.94 192 THR A C 1
ATOM 1483 O O . THR A 1 192 ? 7.529 -7.747 -2.580 1.00 82.94 192 THR A O 1
ATOM 1486 N N . ILE A 1 193 ? 6.928 -6.426 -0.863 1.00 88.69 193 ILE A N 1
ATOM 1487 C CA . ILE A 1 193 ? 7.857 -5.337 -1.181 1.00 88.69 193 ILE A CA 1
ATOM 1488 C C . ILE A 1 193 ? 9.300 -5.845 -1.138 1.00 88.69 193 ILE A C 1
ATOM 1490 O O . ILE A 1 193 ? 10.035 -5.629 -2.093 1.00 88.69 193 ILE A O 1
ATOM 1494 N N . ARG A 1 194 ? 9.708 -6.577 -0.091 1.00 89.69 194 ARG A N 1
ATOM 1495 C CA . ARG A 1 194 ? 11.072 -7.135 -0.010 1.00 89.69 194 ARG A CA 1
ATOM 1496 C C . ARG A 1 194 ? 11.366 -8.092 -1.161 1.00 89.69 194 ARG A C 1
ATOM 1498 O O . ARG A 1 194 ? 12.400 -7.958 -1.805 1.00 89.69 194 ARG A O 1
ATOM 1505 N N . VAL A 1 195 ? 10.446 -9.017 -1.450 1.00 89.81 195 VAL A N 1
ATOM 1506 C CA . VAL A 1 195 ? 10.587 -9.959 -2.574 1.00 89.81 195 VAL A CA 1
ATOM 1507 C C . VAL A 1 195 ? 10.683 -9.209 -3.907 1.00 89.81 195 VAL A C 1
ATOM 1509 O O . VAL A 1 195 ? 11.560 -9.502 -4.717 1.00 89.81 195 VAL A O 1
ATOM 1512 N N . GLY A 1 196 ? 9.834 -8.203 -4.12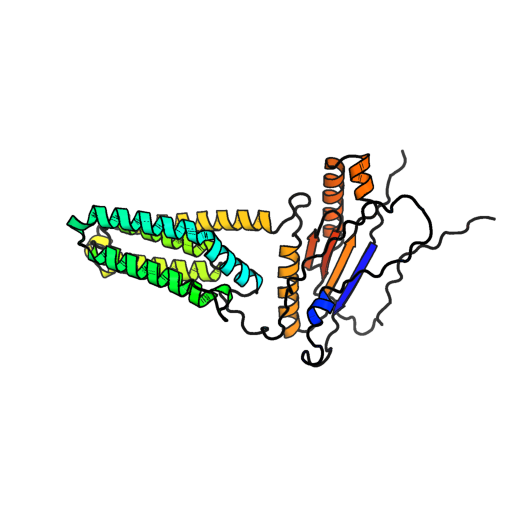3 1.00 89.12 196 GLY A N 1
ATOM 1513 C CA . GLY A 1 196 ? 9.853 -7.377 -5.328 1.00 89.12 196 GLY A CA 1
ATOM 1514 C C . GLY A 1 196 ? 11.103 -6.499 -5.444 1.00 89.12 196 GLY A C 1
ATOM 1515 O O . GLY A 1 196 ? 11.603 -6.316 -6.548 1.00 89.12 196 GLY A O 1
ATOM 1516 N N . MET A 1 197 ? 11.666 -6.023 -4.330 1.00 93.50 197 MET A N 1
ATOM 1517 C CA . MET A 1 197 ? 12.945 -5.305 -4.305 1.00 93.50 197 MET A CA 1
ATOM 1518 C C . MET A 1 197 ? 14.121 -6.225 -4.630 1.00 93.50 197 ME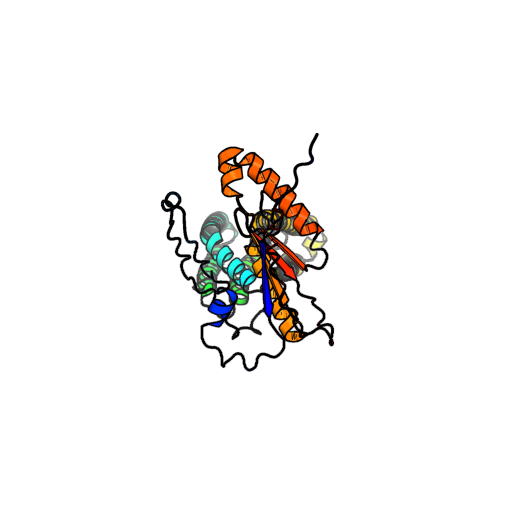T A C 1
ATOM 1520 O O . MET A 1 197 ? 14.992 -5.835 -5.402 1.00 93.50 197 MET A O 1
ATOM 1524 N N . CYS A 1 198 ? 14.129 -7.461 -4.118 1.00 93.88 198 CYS A N 1
ATOM 1525 C CA . CYS A 1 198 ? 15.102 -8.471 -4.534 1.00 93.88 198 CYS A CA 1
ATOM 1526 C C . CYS A 1 198 ? 14.984 -8.759 -6.035 1.00 93.88 198 CYS A C 1
ATOM 1528 O O . CYS A 1 198 ? 15.992 -8.769 -6.734 1.00 93.88 198 CYS A O 1
ATOM 1530 N N . PHE A 1 199 ? 13.760 -8.925 -6.547 1.00 92.62 199 PHE A N 1
ATOM 1531 C CA . PHE A 1 199 ? 13.515 -9.090 -7.980 1.00 92.62 199 PHE A CA 1
ATOM 1532 C C . PHE A 1 199 ? 14.032 -7.896 -8.791 1.00 92.62 199 PHE A C 1
ATOM 1534 O O . PHE A 1 199 ? 14.728 -8.089 -9.780 1.00 92.62 199 PHE A O 1
ATOM 1541 N N . LEU A 1 200 ? 13.757 -6.663 -8.364 1.00 92.94 200 LEU A N 1
ATOM 1542 C CA . LEU A 1 200 ? 14.219 -5.466 -9.064 1.00 92.94 200 LEU A CA 1
ATOM 1543 C C . LEU A 1 200 ? 15.747 -5.319 -9.015 1.00 92.94 200 LEU A C 1
ATOM 1545 O O . LEU A 1 200 ? 16.350 -4.896 -9.997 1.00 92.94 200 LEU A O 1
ATOM 1549 N N . GLY A 1 201 ? 16.379 -5.725 -7.911 1.00 93.62 201 GLY A N 1
ATOM 1550 C CA . GLY A 1 201 ? 17.833 -5.842 -7.805 1.00 93.62 201 GLY A CA 1
ATOM 1551 C C . GLY A 1 201 ? 18.405 -6.880 -8.773 1.00 93.62 201 GLY A C 1
ATOM 1552 O O . GLY A 1 201 ? 19.393 -6.604 -9.445 1.00 93.62 201 GLY A O 1
ATOM 1553 N N . LEU A 1 202 ? 17.754 -8.039 -8.918 1.00 93.81 202 LEU A N 1
ATOM 1554 C CA . LEU A 1 202 ? 18.130 -9.046 -9.917 1.00 93.81 202 LEU A CA 1
ATOM 1555 C C . LEU A 1 202 ? 17.951 -8.529 -11.347 1.00 93.81 202 LEU A C 1
ATOM 1557 O O . LEU A 1 202 ? 18.824 -8.754 -12.178 1.00 93.81 202 LEU A O 1
ATOM 1561 N N . VAL A 1 203 ? 16.868 -7.799 -11.632 1.00 92.81 203 VAL A N 1
ATOM 1562 C CA . VAL A 1 203 ? 16.666 -7.136 -12.929 1.00 92.81 203 VAL A CA 1
ATOM 1563 C C . VAL A 1 203 ? 17.773 -6.117 -13.180 1.00 92.81 203 VAL A C 1
ATOM 1565 O O . VAL A 1 203 ? 18.337 -6.124 -14.267 1.00 92.81 203 VAL A O 1
ATOM 1568 N N . LEU A 1 204 ? 18.131 -5.295 -12.187 1.00 94.44 204 LEU A N 1
ATOM 1569 C CA . LEU A 1 204 ? 19.239 -4.344 -12.291 1.00 94.44 204 LEU A CA 1
ATOM 1570 C C . LEU A 1 204 ? 20.550 -5.065 -12.625 1.00 94.44 204 LEU A C 1
ATOM 1572 O O . LEU A 1 204 ? 21.222 -4.667 -13.566 1.00 94.44 204 LEU A O 1
ATOM 1576 N N . MET A 1 205 ? 20.887 -6.145 -11.916 1.00 93.31 205 MET A N 1
ATOM 1577 C CA . MET A 1 205 ? 22.079 -6.946 -12.223 1.00 93.31 205 MET A CA 1
ATOM 1578 C C . MET A 1 205 ? 22.013 -7.571 -13.621 1.00 93.31 205 MET A C 1
ATOM 1580 O O . MET A 1 205 ? 23.014 -7.586 -14.331 1.00 93.31 205 MET A O 1
ATOM 1584 N N . ALA A 1 206 ? 20.847 -8.056 -14.049 1.00 92.44 206 ALA A N 1
ATOM 1585 C CA . ALA A 1 206 ? 20.677 -8.646 -15.372 1.00 92.44 206 ALA A CA 1
ATOM 1586 C C . ALA A 1 206 ? 20.873 -7.610 -16.491 1.00 92.44 206 ALA A C 1
ATOM 1588 O O . ALA A 1 206 ? 21.600 -7.871 -17.443 1.00 92.44 206 ALA A O 1
ATOM 1589 N N . VAL A 1 207 ? 20.283 -6.418 -16.380 1.00 92.75 207 VAL A N 1
ATOM 1590 C CA . VAL A 1 207 ? 20.404 -5.387 -17.428 1.00 92.75 207 VAL A CA 1
ATOM 1591 C C . VAL A 1 207 ? 21.768 -4.691 -17.442 1.00 92.75 207 VAL A C 1
ATOM 1593 O O . VAL A 1 207 ? 22.082 -4.015 -18.419 1.00 92.75 207 VAL A O 1
ATOM 1596 N N . THR A 1 208 ? 22.579 -4.845 -16.391 1.00 92.12 208 THR A N 1
ATOM 1597 C CA . THR A 1 208 ? 23.939 -4.292 -16.324 1.00 92.12 208 THR A CA 1
ATOM 1598 C C . THR A 1 208 ? 24.997 -5.361 -16.595 1.00 92.12 208 THR A C 1
ATOM 1600 O O . THR A 1 208 ? 25.566 -5.404 -17.686 1.00 92.12 208 THR A O 1
ATOM 1603 N N . LEU A 1 209 ? 25.216 -6.268 -15.641 1.00 91.88 209 LEU A N 1
ATOM 1604 C CA . LEU A 1 209 ? 26.275 -7.279 -15.679 1.00 91.88 209 LEU A CA 1
ATOM 1605 C C . LEU A 1 209 ? 26.068 -8.326 -16.774 1.00 91.88 209 LEU A C 1
ATOM 1607 O O . LEU A 1 209 ? 27.055 -8.788 -17.333 1.00 91.88 209 LEU A O 1
ATOM 1611 N N . ALA A 1 210 ? 24.828 -8.713 -17.091 1.00 90.50 210 ALA A N 1
ATOM 1612 C CA . ALA A 1 210 ? 24.606 -9.714 -18.141 1.00 90.50 210 ALA A CA 1
ATOM 1613 C C . ALA A 1 210 ? 24.695 -9.121 -19.557 1.00 90.50 210 ALA A C 1
ATOM 1615 O O . ALA A 1 210 ? 24.939 -9.862 -20.505 1.00 90.50 210 ALA A O 1
ATOM 1616 N N . VAL A 1 211 ? 24.511 -7.804 -19.703 1.00 91.62 211 VAL A N 1
ATOM 1617 C CA . VAL A 1 211 ? 24.572 -7.114 -21.002 1.00 91.62 211 VAL A CA 1
ATOM 1618 C C . VAL A 1 211 ? 26.004 -6.704 -21.343 1.00 91.62 211 VAL A C 1
ATOM 1620 O O . VAL A 1 211 ? 26.480 -7.006 -22.433 1.00 91.62 211 VAL A O 1
ATOM 1623 N N . ASP A 1 212 ? 26.699 -6.030 -20.423 1.00 91.62 212 ASP A N 1
ATOM 1624 C CA . ASP A 1 212 ? 28.093 -5.610 -20.609 1.00 91.62 212 ASP A CA 1
ATOM 1625 C C . ASP A 1 212 ? 28.853 -5.709 -19.270 1.00 91.62 212 ASP A C 1
ATOM 1627 O O . ASP A 1 212 ? 28.961 -4.723 -18.520 1.00 91.62 212 ASP A O 1
ATOM 1631 N N . PRO A 1 213 ? 29.358 -6.911 -18.923 1.00 92.25 213 PRO A N 1
ATOM 1632 C CA . PRO A 1 213 ? 30.040 -7.139 -17.653 1.00 92.25 213 PRO A CA 1
ATOM 1633 C C . PRO A 1 213 ? 31.336 -6.334 -17.550 1.00 92.25 213 PRO A C 1
ATOM 1635 O O . PRO A 1 213 ? 31.627 -5.777 -16.493 1.00 92.25 213 PRO A O 1
ATOM 1638 N N . ALA A 1 214 ? 32.095 -6.221 -18.645 1.00 92.56 214 ALA A N 1
ATOM 1639 C CA . ALA A 1 214 ? 33.371 -5.513 -18.658 1.00 92.56 214 ALA A CA 1
ATOM 1640 C C . ALA A 1 214 ? 33.180 -4.018 -18.369 1.00 92.56 214 ALA A C 1
ATOM 1642 O O . ALA A 1 214 ? 33.884 -3.453 -17.529 1.00 92.56 214 ALA A O 1
ATOM 1643 N N . TRP A 1 215 ? 32.189 -3.383 -19.003 1.00 92.50 215 TRP A N 1
ATOM 1644 C CA . TRP A 1 215 ? 31.905 -1.974 -18.748 1.00 92.50 215 TRP A CA 1
ATOM 1645 C C . TRP A 1 215 ? 31.339 -1.740 -17.351 1.00 92.50 215 TRP A C 1
ATOM 1647 O O . TRP A 1 215 ? 31.731 -0.777 -16.698 1.00 92.50 215 TRP A O 1
ATOM 1657 N N . THR A 1 216 ? 30.461 -2.625 -16.874 1.00 92.12 216 THR A N 1
ATOM 1658 C CA . THR A 1 216 ? 29.863 -2.513 -15.534 1.00 92.12 216 THR A CA 1
ATOM 1659 C C . THR A 1 216 ? 30.920 -2.611 -14.433 1.00 92.12 216 THR A C 1
ATOM 1661 O O . THR A 1 216 ? 30.871 -1.849 -13.469 1.00 92.12 216 THR A O 1
ATOM 1664 N N . ILE A 1 217 ? 31.904 -3.502 -14.592 1.00 92.50 217 ILE A N 1
ATOM 1665 C CA . ILE A 1 217 ? 33.029 -3.636 -13.656 1.00 92.50 217 ILE A CA 1
ATOM 1666 C C . ILE A 1 217 ? 33.950 -2.409 -13.726 1.00 92.50 217 ILE A C 1
ATOM 1668 O O . ILE A 1 217 ? 34.409 -1.935 -12.690 1.00 92.50 217 ILE A O 1
ATOM 1672 N N . ALA A 1 218 ? 34.192 -1.865 -14.923 1.00 92.31 218 ALA A N 1
ATOM 1673 C CA . ALA A 1 218 ? 35.027 -0.676 -15.102 1.00 92.31 218 ALA A CA 1
ATOM 1674 C C . ALA A 1 218 ? 34.352 0.628 -14.625 1.00 92.31 218 ALA A C 1
ATOM 1676 O O . ALA A 1 218 ? 35.030 1.531 -14.143 1.00 92.31 218 ALA A O 1
ATOM 1677 N N . HIS A 1 219 ? 33.024 0.732 -14.735 1.00 91.81 219 HIS A N 1
ATOM 1678 C CA . HIS A 1 219 ? 32.237 1.920 -14.388 1.00 91.81 219 HIS A CA 1
ATOM 1679 C C . HIS A 1 219 ? 31.081 1.567 -13.436 1.00 91.81 219 HIS A C 1
ATOM 1681 O O . HIS A 1 219 ? 29.905 1.738 -13.785 1.00 91.81 219 HIS A O 1
ATOM 1687 N N . PRO A 1 220 ? 31.380 1.129 -12.198 1.00 92.19 220 PRO A N 1
ATOM 1688 C CA . PRO A 1 220 ? 30.359 0.656 -11.263 1.00 92.19 220 PRO A CA 1
ATOM 1689 C C . PRO A 1 220 ? 29.398 1.765 -10.815 1.00 92.19 220 PRO A C 1
ATOM 1691 O O . PRO A 1 220 ? 28.299 1.477 -10.342 1.00 92.19 220 PRO A O 1
ATOM 1694 N N . ALA A 1 221 ? 29.775 3.037 -10.988 1.00 90.88 221 ALA A N 1
ATOM 1695 C CA . ALA A 1 221 ? 29.000 4.195 -10.552 1.00 90.88 221 ALA A CA 1
ATOM 1696 C C . ALA A 1 221 ? 27.559 4.201 -11.090 1.00 90.88 221 ALA A C 1
ATOM 1698 O O . ALA A 1 221 ? 26.638 4.457 -10.327 1.00 90.88 221 ALA A O 1
ATOM 1699 N N . SER A 1 222 ? 27.329 3.863 -12.361 1.00 87.56 222 SER A N 1
ATOM 1700 C CA . SER A 1 222 ? 25.983 3.828 -12.971 1.00 87.56 222 SER A CA 1
ATOM 1701 C C . SER A 1 222 ? 25.031 2.855 -12.257 1.00 87.56 222 SER A C 1
ATOM 1703 O O . SER A 1 222 ? 23.879 3.179 -11.946 1.00 87.56 222 SER A O 1
ATOM 1705 N N . THR A 1 223 ? 25.547 1.667 -11.942 1.00 90.81 223 THR A N 1
ATOM 1706 C CA . THR A 1 223 ? 24.813 0.591 -11.275 1.00 90.81 223 THR A CA 1
ATOM 1707 C C . THR A 1 223 ? 24.629 0.905 -9.794 1.00 90.81 223 THR A C 1
ATOM 1709 O O . THR A 1 223 ? 23.534 0.721 -9.266 1.00 90.81 223 THR A O 1
ATOM 1712 N N . LEU A 1 224 ? 25.658 1.446 -9.134 1.00 93.69 224 LEU A N 1
ATOM 1713 C CA . LEU A 1 224 ? 25.596 1.866 -7.732 1.00 93.69 224 LEU A CA 1
ATOM 1714 C C . LEU A 1 224 ? 24.636 3.042 -7.520 1.00 93.69 224 LEU A C 1
ATOM 1716 O O . LEU A 1 224 ? 23.837 3.001 -6.590 1.00 93.69 224 LEU A O 1
ATOM 1720 N N . ILE A 1 225 ? 24.663 4.058 -8.389 1.00 94.31 225 ILE A N 1
ATOM 1721 C CA . ILE A 1 225 ? 23.745 5.206 -8.335 1.00 94.31 225 ILE A CA 1
ATOM 1722 C C . ILE A 1 225 ? 22.308 4.726 -8.519 1.00 94.31 225 ILE A C 1
ATOM 1724 O O . ILE A 1 225 ? 21.437 5.099 -7.737 1.00 94.31 225 ILE A O 1
ATOM 1728 N N . THR A 1 226 ? 22.055 3.863 -9.507 1.00 93.50 226 THR A N 1
ATOM 1729 C CA . THR A 1 226 ? 20.707 3.324 -9.722 1.00 93.50 226 THR A CA 1
ATOM 1730 C C . THR A 1 226 ? 20.270 2.466 -8.540 1.00 93.50 226 THR A C 1
ATOM 1732 O O . THR A 1 226 ? 19.186 2.682 -8.012 1.00 93.50 226 THR A O 1
ATOM 1735 N N . GLY A 1 227 ? 21.107 1.542 -8.062 1.00 94.69 227 GLY A N 1
ATOM 1736 C CA . GLY A 1 227 ? 20.802 0.721 -6.887 1.00 94.69 227 GLY A CA 1
ATOM 1737 C C . GLY A 1 227 ? 20.520 1.566 -5.638 1.00 94.69 227 GLY A C 1
ATOM 1738 O O . GLY A 1 227 ? 19.534 1.330 -4.938 1.00 94.69 227 GLY A O 1
ATOM 1739 N N . GLY A 1 228 ? 21.324 2.608 -5.413 1.00 95.06 228 GLY A N 1
ATOM 1740 C CA . GLY A 1 228 ? 21.121 3.607 -4.366 1.00 95.06 228 GLY A CA 1
ATOM 1741 C C . GLY A 1 228 ? 19.813 4.385 -4.526 1.00 95.06 228 GLY A C 1
ATOM 1742 O O . GLY A 1 228 ? 19.104 4.582 -3.539 1.00 95.06 228 GLY A O 1
ATOM 1743 N N . LEU A 1 229 ? 19.437 4.762 -5.752 1.00 95.50 229 LEU A N 1
ATOM 1744 C CA . LEU A 1 229 ? 18.146 5.382 -6.060 1.00 95.50 229 LEU A CA 1
ATOM 1745 C C . LEU A 1 229 ? 16.980 4.434 -5.747 1.00 95.50 229 LEU A C 1
ATOM 1747 O O . LEU A 1 229 ? 16.039 4.850 -5.076 1.00 95.50 229 LEU A O 1
ATOM 1751 N N . LEU A 1 230 ? 17.046 3.163 -6.165 1.00 95.06 230 LEU A N 1
ATOM 1752 C CA . LEU A 1 230 ? 16.008 2.166 -5.865 1.00 95.06 230 LEU A CA 1
ATOM 1753 C C . LEU A 1 230 ? 15.814 2.008 -4.355 1.00 95.06 230 LEU A C 1
ATOM 1755 O O . LEU A 1 230 ? 14.685 2.005 -3.867 1.00 95.06 230 LEU A O 1
ATOM 1759 N N . PHE A 1 231 ? 16.918 1.909 -3.615 1.00 94.88 231 PHE A N 1
ATOM 1760 C CA . PHE A 1 231 ? 16.901 1.766 -2.165 1.00 94.88 231 PHE A CA 1
ATOM 1761 C C . PHE A 1 231 ? 16.374 3.023 -1.462 1.00 94.88 231 PHE A C 1
ATOM 1763 O O . PHE A 1 231 ? 15.534 2.926 -0.569 1.00 94.88 231 PHE A O 1
ATOM 1770 N N . SER A 1 232 ? 16.802 4.208 -1.903 1.00 94.25 232 SER A N 1
ATOM 1771 C CA . SER A 1 232 ? 16.356 5.487 -1.335 1.00 94.25 232 SER A CA 1
ATOM 1772 C C . SER A 1 232 ? 14.864 5.711 -1.568 1.00 94.25 232 SER A C 1
ATOM 1774 O O . SER A 1 232 ? 14.135 6.058 -0.640 1.00 94.25 232 SER A O 1
ATOM 1776 N N . VAL A 1 233 ? 14.390 5.453 -2.792 1.00 94.88 233 VAL A N 1
ATOM 1777 C CA . VAL A 1 233 ? 12.968 5.537 -3.143 1.00 94.88 233 VAL A CA 1
ATOM 1778 C C . VAL A 1 233 ? 12.157 4.513 -2.358 1.00 94.88 233 VAL A C 1
ATOM 1780 O O . VAL A 1 233 ? 11.066 4.848 -1.908 1.00 94.88 233 VAL A O 1
ATOM 1783 N N . TRP A 1 234 ? 12.679 3.302 -2.137 1.00 93.75 234 TRP A N 1
ATOM 1784 C CA . TRP A 1 234 ? 12.007 2.301 -1.307 1.00 93.75 234 TRP A CA 1
ATOM 1785 C C . TRP A 1 234 ? 11.843 2.796 0.129 1.00 93.75 234 TRP A C 1
ATOM 1787 O O . TRP A 1 234 ? 10.711 2.856 0.609 1.00 93.75 234 TRP A O 1
ATOM 1797 N N . ILE A 1 235 ? 12.934 3.198 0.791 1.00 92.75 235 ILE A N 1
ATOM 1798 C CA . ILE A 1 235 ? 12.889 3.699 2.172 1.00 92.75 235 ILE A CA 1
ATOM 1799 C C . ILE A 1 235 ? 11.905 4.859 2.287 1.00 92.75 235 ILE A C 1
ATOM 1801 O O . ILE A 1 235 ? 11.053 4.863 3.175 1.00 92.75 235 ILE A O 1
ATOM 1805 N N . PHE A 1 236 ? 12.005 5.832 1.381 1.00 91.56 236 PHE A N 1
ATOM 1806 C CA . PHE A 1 236 ? 11.172 7.023 1.427 1.00 91.56 236 PHE A CA 1
ATOM 1807 C C . PHE A 1 236 ? 9.698 6.698 1.167 1.00 91.56 236 PHE A C 1
ATOM 1809 O O . PHE A 1 236 ? 8.839 7.082 1.955 1.00 91.56 236 PHE A O 1
ATOM 1816 N N . ALA A 1 237 ? 9.390 5.941 0.109 1.00 88.44 237 ALA A N 1
ATOM 1817 C CA . ALA A 1 237 ? 8.019 5.550 -0.206 1.00 88.44 237 ALA A CA 1
ATOM 1818 C C . ALA A 1 237 ? 7.397 4.707 0.916 1.00 88.44 237 ALA A C 1
ATOM 1820 O O . ALA A 1 237 ? 6.222 4.883 1.236 1.00 88.44 237 ALA A O 1
ATOM 1821 N N . GLU A 1 238 ? 8.173 3.814 1.538 1.00 87.31 238 GLU A N 1
ATOM 1822 C CA . GLU A 1 238 ? 7.688 2.993 2.645 1.00 87.31 238 GLU A CA 1
ATOM 1823 C C . GLU A 1 238 ? 7.433 3.843 3.893 1.00 87.31 238 GLU A C 1
ATOM 1825 O O . GLU A 1 238 ? 6.415 3.654 4.559 1.00 87.31 238 GLU A O 1
ATOM 1830 N N . ALA A 1 239 ? 8.306 4.807 4.194 1.00 86.25 239 ALA A N 1
ATOM 1831 C CA . ALA A 1 239 ? 8.101 5.752 5.287 1.00 86.25 239 ALA A CA 1
ATOM 1832 C C . ALA A 1 239 ? 6.850 6.620 5.069 1.00 86.25 239 ALA A C 1
ATOM 1834 O O . ALA A 1 239 ? 6.041 6.764 5.986 1.00 86.25 239 ALA A O 1
ATOM 1835 N N . LEU A 1 240 ? 6.648 7.140 3.852 1.00 85.38 240 LEU A N 1
ATOM 1836 C CA . LEU A 1 240 ? 5.467 7.938 3.504 1.00 85.38 240 LEU A CA 1
ATOM 1837 C C . LEU A 1 240 ? 4.179 7.129 3.643 1.00 85.38 240 LEU A C 1
ATOM 1839 O O . LEU A 1 240 ? 3.221 7.598 4.255 1.00 85.38 240 LEU A O 1
ATOM 1843 N N . LEU A 1 241 ? 4.164 5.902 3.117 1.00 81.12 241 LEU A N 1
ATOM 1844 C CA . LEU A 1 241 ? 2.992 5.038 3.213 1.00 81.12 241 LEU A CA 1
ATOM 1845 C C . LEU A 1 241 ? 2.690 4.669 4.668 1.00 81.12 241 LEU A C 1
ATOM 1847 O O . LEU A 1 241 ? 1.534 4.698 5.078 1.00 81.12 241 LEU A O 1
ATOM 1851 N N . ARG A 1 242 ? 3.716 4.356 5.467 1.00 78.69 242 ARG A N 1
ATOM 1852 C CA . ARG A 1 242 ? 3.542 4.078 6.899 1.00 78.69 242 ARG A CA 1
ATOM 1853 C C . ARG A 1 242 ? 2.960 5.277 7.636 1.00 78.69 242 ARG A C 1
ATOM 1855 O O . ARG A 1 242 ? 2.052 5.088 8.433 1.00 78.69 242 ARG A O 1
ATOM 1862 N N . SER A 1 243 ? 3.431 6.485 7.333 1.00 76.69 243 SER A N 1
ATOM 1863 C CA . SER A 1 243 ? 2.902 7.703 7.947 1.00 76.69 243 SER A CA 1
ATOM 1864 C C . SER A 1 243 ? 1.426 7.931 7.600 1.00 76.69 243 SER A C 1
ATOM 1866 O O . SER A 1 243 ? 0.644 8.248 8.497 1.00 76.69 243 SER A O 1
ATOM 1868 N N . ASP A 1 244 ? 1.018 7.716 6.342 1.00 76.00 244 ASP A N 1
ATOM 1869 C CA . ASP A 1 244 ? -0.398 7.810 5.947 1.00 76.00 244 ASP A CA 1
ATOM 1870 C C . ASP A 1 244 ? -1.247 6.758 6.672 1.00 76.00 244 ASP A C 1
ATOM 1872 O O . ASP A 1 244 ? -2.303 7.076 7.215 1.00 76.00 244 ASP A O 1
ATOM 1876 N N . LEU A 1 245 ? -0.760 5.515 6.756 1.00 70.75 245 LEU A N 1
ATOM 1877 C CA . LEU A 1 245 ? -1.453 4.436 7.462 1.00 70.75 245 LEU A CA 1
ATOM 1878 C C . LEU A 1 245 ? -1.589 4.721 8.961 1.00 70.75 245 LEU A C 1
ATOM 1880 O O . LEU A 1 245 ? -2.672 4.559 9.512 1.00 70.75 245 LEU A O 1
ATOM 1884 N N . GLU A 1 246 ? -0.539 5.204 9.625 1.00 68.31 246 GLU A N 1
ATOM 1885 C CA . GLU A 1 246 ? -0.595 5.571 11.045 1.00 68.31 246 GLU A CA 1
ATOM 1886 C C . GLU A 1 246 ? -1.624 6.680 11.306 1.00 68.31 246 GLU A C 1
ATOM 1888 O O . GLU A 1 246 ? -2.408 6.576 12.248 1.00 68.31 246 GLU A O 1
ATOM 1893 N N . HIS A 1 247 ? -1.704 7.687 10.432 1.00 68.00 247 HIS A N 1
ATOM 1894 C CA . HIS A 1 247 ? -2.724 8.738 10.527 1.00 68.00 247 HIS A CA 1
ATOM 1895 C C . HIS A 1 247 ? -4.144 8.245 10.234 1.00 68.00 247 HIS A C 1
ATOM 1897 O O . HIS A 1 247 ? -5.112 8.865 10.680 1.00 68.00 247 HIS A O 1
ATOM 1903 N N . ARG A 1 248 ? -4.283 7.174 9.449 1.00 72.69 248 ARG A N 1
ATOM 1904 C CA . ARG A 1 248 ? -5.575 6.619 9.031 1.00 72.69 248 ARG A CA 1
ATOM 1905 C C . ARG A 1 248 ? -6.084 5.516 9.928 1.00 72.69 248 ARG A C 1
ATOM 1907 O O . ARG A 1 248 ? -7.283 5.281 9.896 1.00 72.69 248 ARG A O 1
ATOM 1914 N N . ASP A 1 249 ? -5.217 4.882 10.704 1.00 81.06 249 ASP A N 1
ATOM 1915 C CA . ASP A 1 249 ? -5.550 3.769 11.593 1.00 81.06 249 ASP A CA 1
ATOM 1916 C C . ASP A 1 249 ? -5.666 4.216 13.068 1.00 81.06 249 ASP A C 1
ATOM 1918 O O . ASP A 1 249 ? -6.025 3.420 13.938 1.00 81.06 249 ASP A O 1
ATOM 1922 N N . HIS A 1 250 ? -5.386 5.490 13.366 1.00 85.75 250 HIS A N 1
ATOM 1923 C CA . HIS A 1 250 ? -5.518 6.085 14.697 1.00 85.75 250 HIS A CA 1
ATOM 1924 C C . HIS A 1 250 ? -6.508 7.254 14.713 1.00 85.75 250 HIS A C 1
ATOM 1926 O O . HIS A 1 250 ? -6.630 8.024 13.761 1.00 85.75 250 HIS A O 1
ATOM 1932 N N . ASP A 1 251 ? -7.219 7.401 15.828 1.00 89.44 251 ASP A N 1
ATOM 1933 C CA . ASP A 1 251 ? -8.062 8.557 16.098 1.00 89.44 251 ASP A CA 1
ATOM 1934 C C . ASP A 1 251 ? -7.202 9.785 16.438 1.00 89.44 251 ASP A C 1
ATOM 1936 O O . ASP A 1 251 ? -6.384 9.756 17.356 1.00 89.44 251 ASP A O 1
ATOM 1940 N N . LYS A 1 252 ? -7.418 10.897 15.728 1.00 86.44 252 LYS A N 1
ATOM 1941 C CA . LYS A 1 252 ? -6.594 12.115 15.847 1.00 86.44 252 LYS A CA 1
ATOM 1942 C C . LYS A 1 252 ? -6.716 12.817 17.199 1.00 86.44 252 LYS A C 1
ATOM 1944 O O . LYS A 1 252 ? -5.824 13.570 17.582 1.00 86.44 252 LYS A O 1
ATOM 1949 N N . VAL A 1 253 ? -7.831 12.626 17.900 1.00 89.31 253 VAL A N 1
ATOM 1950 C CA . VAL A 1 253 ? -8.082 13.298 19.179 1.00 89.31 253 VAL A CA 1
ATOM 1951 C C . VAL A 1 253 ? -7.416 12.522 20.304 1.00 89.31 253 VAL A C 1
ATOM 1953 O O . VAL A 1 253 ? -6.696 13.128 21.091 1.00 89.31 253 VAL A O 1
ATOM 1956 N N . THR A 1 254 ? -7.637 11.207 20.370 1.00 89.69 254 THR A N 1
ATOM 1957 C CA . THR A 1 254 ? -7.199 10.350 21.484 1.00 89.69 254 THR A CA 1
ATOM 1958 C C . THR A 1 254 ? -5.867 9.638 21.246 1.00 89.69 254 THR A C 1
ATOM 1960 O O . THR A 1 254 ? -5.244 9.205 22.211 1.00 89.69 254 THR A O 1
ATOM 1963 N N . GLY A 1 255 ? -5.423 9.496 19.993 1.00 88.31 255 GLY A N 1
ATOM 1964 C CA . GLY A 1 255 ? -4.247 8.705 19.609 1.00 88.31 255 GLY A CA 1
ATOM 1965 C C . GLY A 1 255 ? -4.460 7.187 19.667 1.00 88.31 255 GLY A C 1
ATOM 1966 O O . GLY A 1 255 ? -3.567 6.426 19.291 1.00 88.31 255 GLY A O 1
ATOM 1967 N N . LEU A 1 256 ? -5.631 6.722 20.113 1.00 91.25 256 LEU A N 1
ATOM 1968 C CA . LEU A 1 256 ? -5.976 5.301 20.138 1.00 91.25 256 LEU A CA 1
ATOM 1969 C C . LEU A 1 256 ? -6.202 4.764 18.714 1.00 91.25 256 LEU A C 1
ATOM 1971 O O . LEU A 1 256 ? -6.555 5.541 17.826 1.00 91.25 256 LEU A O 1
ATOM 1975 N N . PRO A 1 257 ? -6.038 3.447 18.480 1.00 89.75 257 PRO A N 1
ATOM 1976 C CA . PRO A 1 257 ? -6.593 2.764 17.316 1.00 89.75 257 PRO A CA 1
ATOM 1977 C C . PRO A 1 257 ? -8.010 3.241 16.993 1.00 89.75 257 PRO A C 1
ATOM 1979 O O . PRO A 1 257 ? -8.828 3.430 17.895 1.00 89.75 257 PRO A O 1
ATOM 1982 N N . ASN A 1 258 ? -8.317 3.435 15.718 1.00 87.25 258 ASN A N 1
ATOM 1983 C CA . ASN A 1 258 ? -9.680 3.739 15.303 1.00 87.25 258 ASN A CA 1
ATOM 1984 C C . ASN A 1 258 ? -10.492 2.460 15.047 1.00 87.25 258 ASN A C 1
ATOM 1986 O O . ASN A 1 258 ? -9.990 1.339 15.159 1.00 87.25 258 ASN A O 1
ATOM 1990 N N . GLN A 1 259 ? -11.761 2.635 14.677 1.00 83.00 259 GLN A N 1
ATOM 1991 C CA . GLN A 1 259 ? -12.659 1.525 14.369 1.00 83.00 259 GLN A CA 1
ATOM 1992 C C . GLN A 1 259 ? -12.098 0.571 13.304 1.00 83.00 259 GLN A C 1
ATOM 1994 O O . GLN A 1 259 ? -12.215 -0.640 13.465 1.00 83.00 259 GLN A O 1
ATOM 1999 N N . THR A 1 260 ? -11.481 1.095 12.242 1.00 77.19 260 THR A N 1
ATOM 2000 C CA . THR A 1 260 ? -10.909 0.274 11.165 1.00 77.19 260 THR A CA 1
ATOM 2001 C C . THR A 1 260 ? -9.822 -0.646 11.710 1.00 77.19 260 THR A C 1
ATOM 2003 O O . THR A 1 260 ? -9.912 -1.862 11.562 1.00 77.19 260 THR A O 1
ATOM 2006 N N . LYS A 1 261 ? -8.855 -0.080 12.444 1.00 80.12 261 LYS A N 1
ATOM 2007 C CA . LYS A 1 261 ? -7.756 -0.843 13.047 1.00 80.12 261 LYS A CA 1
ATOM 2008 C C . LYS A 1 261 ? -8.251 -1.883 14.056 1.00 80.12 261 LYS A C 1
ATOM 2010 O O . LYS A 1 261 ? -7.678 -2.966 14.153 1.00 80.12 261 LYS A O 1
ATOM 2015 N N . PHE A 1 262 ? -9.311 -1.566 14.800 1.00 82.75 262 PHE A N 1
ATOM 2016 C CA . PHE A 1 262 ? -9.932 -2.501 15.737 1.00 82.75 262 PHE A CA 1
ATOM 2017 C C . PHE A 1 262 ? -10.524 -3.722 15.032 1.00 82.75 262 PHE A C 1
ATOM 2019 O O . PHE A 1 262 ? -10.287 -4.853 15.453 1.00 82.75 262 PHE A O 1
ATOM 2026 N N . VAL A 1 263 ? -11.282 -3.496 13.956 1.00 76.00 263 VAL A N 1
ATOM 2027 C CA . VAL A 1 263 ? -11.918 -4.569 13.180 1.00 76.00 263 VAL A CA 1
ATOM 2028 C C . VAL A 1 263 ? -10.861 -5.494 12.574 1.00 76.00 263 VAL A C 1
ATOM 2030 O O . VAL A 1 263 ? -10.990 -6.712 12.692 1.00 76.00 263 VAL A O 1
ATOM 2033 N N . ASP A 1 264 ? -9.772 -4.942 12.034 1.00 71.44 264 ASP A N 1
ATOM 2034 C CA . ASP A 1 264 ? -8.648 -5.735 11.513 1.00 71.44 264 ASP A CA 1
ATOM 2035 C C . ASP A 1 264 ? -8.046 -6.653 12.572 1.00 71.44 264 ASP A C 1
ATOM 2037 O O . ASP A 1 264 ? -7.784 -7.836 12.332 1.00 71.44 264 ASP A O 1
ATOM 2041 N N . HIS A 1 265 ? -7.834 -6.104 13.768 1.00 77.62 265 HIS A N 1
ATOM 2042 C CA . HIS A 1 265 ? -7.255 -6.862 14.863 1.00 77.62 265 HIS A CA 1
ATOM 2043 C C . HIS A 1 265 ? -8.197 -7.956 15.358 1.00 77.62 265 HIS A C 1
ATOM 2045 O O . HIS A 1 265 ? -7.758 -9.080 15.590 1.00 77.62 265 HIS A O 1
ATOM 2051 N N . LEU A 1 266 ? -9.496 -7.659 15.442 1.00 76.88 266 LEU A N 1
ATOM 2052 C CA . LEU A 1 266 ? -10.517 -8.634 15.806 1.00 76.88 266 LEU A CA 1
ATOM 2053 C C . LEU A 1 266 ? -10.552 -9.809 14.814 1.00 76.88 266 LEU A C 1
ATOM 2055 O O . LEU A 1 266 ? -10.602 -10.962 15.240 1.00 76.88 266 LEU A O 1
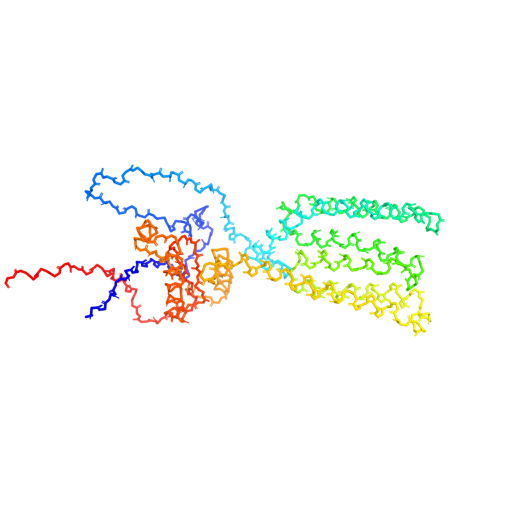ATOM 2059 N N . HIS A 1 267 ? -10.457 -9.552 13.506 1.00 69.94 267 HIS A N 1
ATOM 2060 C CA . HIS A 1 267 ? -10.382 -10.618 12.499 1.00 69.94 267 HIS A CA 1
ATOM 2061 C C . HIS A 1 267 ? -9.141 -11.499 12.667 1.00 69.94 267 HIS A C 1
ATOM 2063 O O . HIS A 1 267 ? -9.226 -12.731 12.589 1.00 69.94 267 HIS A O 1
ATOM 2069 N N . LEU A 1 268 ? -7.985 -10.885 12.925 1.00 71.44 268 LEU A N 1
ATOM 2070 C CA . LEU A 1 268 ? -6.745 -11.618 13.155 1.00 71.44 268 LEU A CA 1
ATOM 2071 C C . LEU A 1 268 ? -6.823 -12.470 14.429 1.00 71.44 268 LEU A C 1
ATOM 2073 O O . LEU A 1 268 ? -6.401 -13.628 14.422 1.00 71.44 268 LEU A O 1
ATOM 2077 N N . ALA A 1 269 ? -7.388 -11.918 15.500 1.00 70.38 269 ALA A N 1
ATOM 2078 C CA . ALA A 1 269 ? -7.631 -12.616 16.752 1.00 70.38 269 ALA A CA 1
ATOM 2079 C C . ALA A 1 269 ? -8.547 -13.833 16.558 1.00 70.38 269 ALA A C 1
ATOM 2081 O O . ALA A 1 269 ? -8.193 -14.935 16.983 1.00 70.38 269 ALA A O 1
ATOM 2082 N N . LEU A 1 270 ? -9.668 -13.664 15.848 1.00 66.75 270 LEU A N 1
ATOM 2083 C CA . LEU A 1 270 ? -10.597 -14.750 15.513 1.00 66.75 270 LEU A CA 1
ATOM 2084 C C . LEU A 1 270 ? -9.890 -15.867 14.735 1.00 66.75 270 LEU A C 1
ATOM 2086 O O . LEU A 1 270 ? -9.924 -17.020 15.154 1.00 66.75 270 LEU A O 1
ATOM 2090 N N . THR A 1 271 ? -9.141 -15.517 13.686 1.00 66.06 271 THR A N 1
ATOM 2091 C CA . THR A 1 271 ? -8.404 -16.489 12.854 1.00 66.06 271 THR A CA 1
ATOM 2092 C C . THR A 1 271 ? -7.341 -17.255 13.658 1.00 66.06 271 THR A C 1
ATOM 2094 O O . THR A 1 271 ? -7.108 -18.449 13.454 1.00 66.06 271 THR A O 1
ATOM 2097 N N . ARG A 1 272 ? -6.657 -16.583 14.596 1.00 67.25 272 ARG A N 1
ATOM 2098 C CA . ARG A 1 272 ? -5.692 -17.234 15.500 1.00 67.25 272 ARG A CA 1
ATOM 2099 C C . ARG A 1 272 ? -6.389 -18.215 16.444 1.00 67.25 272 ARG A C 1
ATOM 2101 O O . ARG A 1 272 ? -5.850 -19.295 16.694 1.00 67.25 272 ARG A O 1
ATOM 2108 N N . ARG A 1 273 ? -7.557 -17.836 16.967 1.00 67.25 273 ARG A N 1
ATOM 2109 C CA . ARG A 1 273 ? -8.331 -18.622 17.936 1.00 67.25 273 ARG A CA 1
ATOM 2110 C C . ARG A 1 273 ? -9.047 -19.808 17.300 1.00 67.25 273 ARG A C 1
ATOM 2112 O O . ARG A 1 273 ? -9.073 -20.858 17.928 1.00 67.25 273 ARG A O 1
ATOM 2119 N N . GLU A 1 274 ? -9.468 -19.729 16.041 1.00 59.50 274 GLU A N 1
ATOM 2120 C CA . GLU A 1 274 ? -9.962 -20.897 15.288 1.00 59.50 274 GLU A CA 1
ATOM 2121 C C . GLU A 1 274 ? -8.959 -22.063 15.280 1.00 59.50 274 GLU A C 1
ATOM 2123 O O . GLU A 1 274 ? -9.348 -23.224 15.346 1.00 59.50 274 GLU A O 1
ATOM 2128 N N . ARG A 1 275 ? -7.651 -21.771 15.246 1.00 60.88 275 ARG A N 1
ATOM 2129 C CA . ARG A 1 275 ? -6.593 -22.797 15.204 1.00 60.88 275 ARG A CA 1
ATOM 2130 C C . ARG A 1 275 ? -6.131 -23.287 16.576 1.00 60.88 275 ARG A C 1
ATOM 2132 O O . ARG A 1 275 ? -5.528 -24.352 16.657 1.00 60.88 275 ARG A O 1
ATOM 2139 N N . ARG A 1 276 ? -6.314 -22.487 17.631 1.00 62.38 276 ARG A N 1
ATOM 2140 C CA . ARG A 1 276 ? -5.744 -22.734 18.973 1.00 62.38 276 ARG A CA 1
ATOM 2141 C C . ARG A 1 276 ? -6.793 -22.897 20.079 1.00 62.38 276 ARG A C 1
ATOM 2143 O O . ARG A 1 276 ? -6.421 -23.241 21.196 1.00 62.38 276 ARG A O 1
ATOM 2150 N N . GLY A 1 277 ? -8.071 -22.654 19.785 1.00 55.84 277 GLY A N 1
ATOM 2151 C CA . GLY A 1 277 ? -9.148 -22.548 20.772 1.00 55.84 277 GLY A CA 1
ATOM 2152 C C . GLY A 1 277 ? -9.039 -21.295 21.657 1.00 55.84 277 GLY A C 1
ATOM 2153 O O . GLY A 1 277 ? -8.028 -20.588 21.638 1.00 55.84 277 GLY A O 1
ATOM 2154 N N . GLY A 1 278 ? -10.081 -21.020 22.448 1.00 62.31 278 GLY A N 1
ATOM 2155 C CA . GLY A 1 278 ? -10.146 -19.937 23.446 1.00 62.31 278 GLY A CA 1
ATOM 2156 C C . GLY A 1 278 ? -11.231 -18.888 23.176 1.00 62.31 278 GLY A C 1
ATOM 2157 O O . GLY A 1 278 ? -11.778 -18.821 22.078 1.00 62.31 278 GLY A O 1
ATOM 2158 N N . THR A 1 279 ? -11.522 -18.069 24.188 1.00 64.25 279 THR A N 1
ATOM 2159 C CA . THR A 1 279 ? -12.618 -17.087 24.171 1.00 64.25 279 THR A CA 1
ATOM 2160 C C . THR A 1 279 ? -12.106 -15.695 23.809 1.00 64.25 279 THR A C 1
ATOM 2162 O O . THR A 1 279 ? -11.144 -15.203 24.400 1.00 64.25 279 THR A O 1
ATOM 2165 N N . ILE A 1 280 ? -12.783 -15.037 22.865 1.00 68.25 280 ILE A N 1
ATOM 2166 C CA . ILE A 1 280 ? -12.594 -13.611 22.572 1.00 68.25 280 ILE A CA 1
ATOM 2167 C C . ILE A 1 280 ? -13.767 -12.836 23.161 1.00 68.25 280 ILE A C 1
ATOM 2169 O O . ILE A 1 280 ? -14.926 -13.225 22.982 1.00 68.25 280 ILE A O 1
ATOM 2173 N N . SER A 1 281 ? -13.451 -11.721 23.817 1.00 75.69 281 SER A N 1
ATOM 2174 C CA . SER A 1 281 ? -14.426 -10.774 24.340 1.00 75.69 281 SER A CA 1
ATOM 2175 C C . SER A 1 281 ? -14.225 -9.386 23.752 1.00 75.69 281 SER A C 1
ATOM 2177 O O . SER A 1 281 ? -13.101 -8.882 23.692 1.00 75.69 281 SER A O 1
ATOM 2179 N N . VAL A 1 282 ? -15.332 -8.748 23.373 1.00 77.75 282 VAL A N 1
ATOM 2180 C CA . VAL A 1 282 ? -15.364 -7.333 22.986 1.00 77.75 282 VAL A CA 1
ATOM 2181 C C . VAL A 1 282 ? -16.224 -6.566 23.984 1.00 77.75 282 VAL A C 1
ATOM 2183 O O . VAL A 1 282 ? -17.386 -6.917 24.201 1.00 77.75 282 VAL A O 1
ATOM 2186 N N . LEU A 1 283 ? -15.652 -5.523 24.589 1.00 79.44 283 LEU A N 1
ATOM 2187 C CA . LEU A 1 283 ? -16.367 -4.580 25.444 1.00 79.44 283 LEU A CA 1
ATOM 2188 C C . LEU A 1 283 ? -16.591 -3.275 24.682 1.00 79.44 283 LEU A C 1
ATOM 2190 O O . LEU A 1 283 ? -15.628 -2.658 24.228 1.00 79.44 283 LEU A O 1
ATOM 2194 N N . ALA A 1 284 ? -17.846 -2.848 24.580 1.00 78.50 284 ALA A N 1
ATOM 2195 C CA . ALA A 1 284 ? -18.193 -1.508 24.115 1.00 78.50 284 ALA A CA 1
ATOM 2196 C C . ALA A 1 284 ? -18.488 -0.606 25.318 1.00 78.50 284 ALA A C 1
ATOM 2198 O O . ALA A 1 284 ? -19.254 -0.992 26.206 1.00 78.50 284 ALA A O 1
ATOM 2199 N N . VAL A 1 285 ? -17.862 0.569 25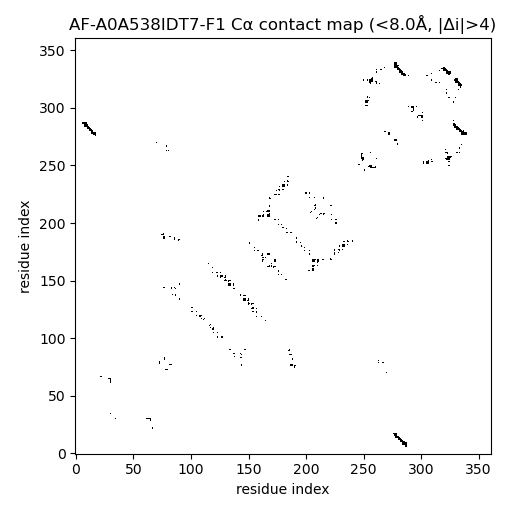.339 1.00 80.38 285 VAL A N 1
ATOM 2200 C CA . VAL A 1 285 ? -17.952 1.579 26.396 1.00 80.38 285 VAL A CA 1
ATOM 2201 C C . VAL A 1 285 ? -18.447 2.880 25.786 1.00 80.38 285 VAL A C 1
ATOM 2203 O O . VAL A 1 285 ? -17.801 3.402 24.885 1.00 80.38 285 VAL A O 1
ATOM 2206 N N . ASP A 1 286 ? -19.551 3.408 26.302 1.00 83.06 286 ASP A N 1
ATOM 2207 C CA . ASP A 1 286 ? -20.127 4.693 25.892 1.00 83.06 286 ASP A CA 1
ATOM 2208 C C . ASP A 1 286 ? -20.007 5.713 27.034 1.00 83.06 286 ASP A C 1
ATOM 2210 O O . ASP A 1 286 ? -20.113 5.337 28.208 1.00 83.06 286 ASP A O 1
ATOM 2214 N N . LEU A 1 287 ? -19.743 6.985 26.713 1.00 81.88 287 LEU A N 1
ATOM 2215 C CA . LEU A 1 287 ? -19.654 8.046 27.721 1.00 81.88 287 LEU A CA 1
ATOM 2216 C C . LEU A 1 287 ? -20.997 8.747 27.909 1.00 81.88 287 LEU A C 1
ATOM 2218 O O . LEU A 1 287 ? -21.433 9.538 27.073 1.00 81.88 287 LEU A O 1
ATOM 2222 N N . ASP A 1 288 ? -21.595 8.543 29.080 1.00 81.69 288 ASP A N 1
ATOM 2223 C CA . ASP A 1 288 ? -22.854 9.186 29.441 1.00 81.69 288 ASP A CA 1
ATOM 2224 C C . ASP A 1 288 ? -22.735 10.719 29.418 1.00 81.69 288 ASP A C 1
ATOM 2226 O O . ASP A 1 288 ? -21.858 11.320 30.044 1.00 81.69 288 ASP A O 1
ATOM 2230 N N . GLY A 1 289 ? -23.661 11.374 28.714 1.00 78.94 289 GLY A N 1
ATOM 2231 C CA . GLY A 1 289 ? -23.784 12.833 28.729 1.00 78.94 289 GLY A CA 1
ATOM 2232 C C . GLY A 1 289 ? -22.672 13.590 27.994 1.00 78.94 289 GLY A C 1
ATOM 2233 O O . GLY A 1 289 ? -22.593 14.811 28.134 1.00 78.94 289 GLY A O 1
ATOM 2234 N N . PHE A 1 290 ? -21.847 12.926 27.176 1.00 84.88 290 PHE A N 1
ATOM 2235 C CA . PHE A 1 290 ? -20.784 13.592 26.412 1.00 84.88 290 PHE A CA 1
ATOM 2236 C C . PHE A 1 290 ? -21.305 14.737 25.523 1.00 84.88 290 PHE A C 1
ATOM 2238 O O . PHE A 1 290 ? -20.696 15.806 25.452 1.00 84.88 290 PHE A O 1
ATOM 2245 N N . GLY A 1 291 ? -22.480 14.559 24.909 1.00 81.44 291 GLY A N 1
ATOM 2246 C CA . GLY A 1 291 ? -23.146 15.612 24.135 1.00 81.44 291 GLY A CA 1
ATOM 2247 C C . GLY A 1 291 ? -23.381 16.901 24.935 1.00 81.44 291 GLY A C 1
ATOM 2248 O O . GLY A 1 291 ? -23.088 17.986 24.439 1.00 81.44 291 GLY A O 1
ATOM 2249 N N . LEU A 1 292 ? -23.807 16.788 26.199 1.00 85.50 292 LEU A N 1
ATOM 2250 C CA . LEU A 1 292 ? -24.051 17.940 27.079 1.00 85.50 292 LEU A CA 1
ATOM 2251 C C . LEU A 1 292 ? -22.758 18.680 27.431 1.00 85.50 292 LEU A C 1
ATOM 2253 O O . LEU A 1 292 ? -22.763 19.905 27.552 1.00 85.50 292 LEU A O 1
ATOM 2257 N N . VAL A 1 293 ? -21.646 17.952 27.570 1.00 84.44 293 VAL A N 1
ATOM 2258 C CA . VAL A 1 293 ? -20.322 18.547 27.796 1.00 84.44 293 VAL A CA 1
ATOM 2259 C C . VAL A 1 293 ? -19.907 19.386 26.590 1.00 84.44 293 VAL A C 1
ATOM 2261 O O . VAL A 1 293 ? -19.492 20.529 26.766 1.00 84.44 293 VAL A O 1
ATOM 2264 N N . ASN A 1 294 ? -20.076 18.864 25.372 1.00 86.44 294 ASN A N 1
ATOM 2265 C CA . ASN A 1 294 ? -19.775 19.616 24.151 1.00 86.44 294 ASN A CA 1
ATOM 2266 C C . ASN A 1 294 ? -20.654 20.859 23.995 1.00 86.44 294 ASN A C 1
ATOM 2268 O O . ASN A 1 294 ? -20.156 21.906 23.588 1.00 86.44 294 ASN A O 1
ATOM 2272 N N . GLU A 1 295 ? -21.944 20.750 24.317 1.00 89.44 295 GLU A N 1
ATOM 2273 C CA . GLU A 1 295 ? -22.887 21.868 24.234 1.00 89.44 295 GLU A CA 1
ATOM 2274 C C . GLU A 1 295 ? -22.597 22.951 25.282 1.00 89.44 295 GLU A C 1
ATOM 2276 O O . GLU A 1 295 ? -22.673 24.138 24.973 1.00 89.44 295 GLU A O 1
ATOM 2281 N N . SER A 1 296 ? -22.224 22.557 26.504 1.00 90.31 296 SER A N 1
ATOM 2282 C CA . SER A 1 296 ? -22.051 23.486 27.630 1.00 90.31 296 SER A CA 1
ATOM 2283 C C . SER A 1 296 ? -20.643 24.080 27.727 1.00 90.31 296 SER A C 1
ATOM 2285 O O . SER A 1 296 ? -20.488 25.228 28.134 1.00 90.31 296 SER A O 1
ATOM 2287 N N . LEU A 1 297 ? -19.607 23.303 27.393 1.00 87.94 297 LEU A N 1
ATOM 2288 C CA . LEU A 1 297 ? -18.190 23.649 27.611 1.00 87.94 297 LEU A CA 1
ATOM 2289 C C . LEU A 1 297 ? -17.373 23.710 26.313 1.00 87.94 297 LEU A C 1
ATOM 2291 O O . LEU A 1 297 ? -16.165 23.964 26.337 1.00 87.94 297 LEU A O 1
ATOM 2295 N N . GLY A 1 298 ? -18.031 23.490 25.179 1.00 89.69 298 GLY A N 1
ATOM 2296 C CA . GLY A 1 298 ? -17.448 23.574 23.852 1.00 89.69 298 GLY A CA 1
ATOM 2297 C C . GLY A 1 298 ? -16.689 22.311 23.412 1.00 89.69 298 GLY A C 1
ATOM 2298 O O . GLY A 1 298 ? -16.237 21.513 24.241 1.00 89.69 298 GLY A O 1
ATOM 2299 N N . PRO A 1 299 ? -16.485 22.141 22.090 1.00 87.19 299 PRO A N 1
ATOM 2300 C CA . PRO A 1 299 ? -15.862 20.941 21.524 1.00 87.19 299 PRO A CA 1
ATOM 2301 C C . PRO A 1 299 ? -14.422 20.696 21.990 1.00 87.19 299 PRO A C 1
ATOM 2303 O O . PRO A 1 299 ? -14.008 19.554 22.157 1.00 87.19 299 PRO A O 1
ATOM 2306 N N . SER A 1 300 ? -13.649 21.757 22.238 1.00 88.88 300 SER A N 1
ATOM 2307 C CA . SER A 1 300 ? -12.258 21.645 22.696 1.00 88.88 300 SER A CA 1
ATOM 2308 C C . SER A 1 300 ? -12.150 21.000 24.081 1.00 88.88 300 SER A C 1
ATOM 2310 O O . SER A 1 300 ? -11.228 20.221 24.328 1.00 88.88 300 SER A O 1
ATOM 2312 N N . THR A 1 301 ? -13.101 21.288 24.972 1.00 89.00 301 THR A N 1
ATOM 2313 C CA . THR A 1 301 ? -13.205 20.648 26.290 1.00 89.00 301 THR A CA 1
ATOM 2314 C C . THR A 1 301 ? -13.623 19.188 26.154 1.00 89.00 301 THR A C 1
ATOM 2316 O O . THR A 1 301 ? -13.061 18.321 26.824 1.00 89.00 301 THR A O 1
ATOM 2319 N N . GLY A 1 302 ? -14.549 18.894 25.238 1.00 90.19 302 GLY A N 1
ATOM 2320 C CA . GLY A 1 302 ? -14.917 17.522 24.890 1.00 90.19 302 GLY A CA 1
ATOM 2321 C C . GLY A 1 302 ? -13.731 16.694 24.397 1.00 90.19 302 GLY A C 1
ATOM 2322 O O . GLY A 1 302 ? -13.513 15.584 24.876 1.00 90.19 302 GLY A O 1
ATOM 2323 N N . ASP A 1 303 ? -12.898 17.250 23.518 1.00 92.44 303 ASP A N 1
ATOM 2324 C CA . ASP A 1 303 ? -11.683 16.585 23.033 1.00 92.44 303 ASP A CA 1
ATOM 2325 C C . ASP A 1 303 ? -10.689 16.282 24.165 1.00 92.44 303 ASP A C 1
ATOM 2327 O O . ASP A 1 303 ? -10.074 15.212 24.194 1.00 92.44 303 ASP A O 1
ATOM 2331 N N . GLN A 1 304 ? -10.539 17.193 25.133 1.00 90.44 304 GLN A N 1
ATOM 2332 C CA . GLN A 1 304 ? -9.715 16.948 26.322 1.00 90.44 304 GLN A CA 1
ATOM 2333 C C . GLN A 1 304 ? -10.296 15.832 27.199 1.00 90.44 304 GLN A C 1
ATOM 2335 O O . GLN A 1 304 ? -9.552 14.955 27.650 1.00 90.44 304 GLN A O 1
ATOM 2340 N N . LEU A 1 305 ? -11.618 15.821 27.401 1.00 91.00 305 LEU A N 1
ATOM 2341 C CA . LEU A 1 305 ? -12.307 14.752 28.120 1.00 91.00 305 LEU A CA 1
ATOM 2342 C C . LEU A 1 305 ? -12.081 13.397 27.438 1.00 91.00 305 LEU A C 1
ATOM 2344 O O . LEU A 1 305 ? -11.751 12.420 28.112 1.00 91.00 305 LEU A O 1
ATOM 2348 N N . LEU A 1 306 ? -12.182 13.341 26.111 1.00 92.31 306 LEU A N 1
ATOM 2349 C CA . LEU A 1 306 ? -11.937 12.129 25.332 1.00 92.31 306 LEU A CA 1
ATOM 2350 C C . LEU A 1 306 ? -10.494 11.645 25.455 1.00 92.31 306 LEU A C 1
ATOM 2352 O O . LEU A 1 306 ? -10.275 10.456 25.678 1.00 92.31 306 LEU A O 1
ATOM 2356 N N . ARG A 1 307 ? -9.505 12.545 25.373 1.00 93.12 307 ARG A N 1
ATOM 2357 C CA . ARG A 1 307 ? -8.085 12.204 25.581 1.00 93.12 307 ARG A CA 1
ATOM 2358 C C . ARG A 1 307 ? -7.846 11.591 26.952 1.00 93.12 307 ARG A C 1
ATOM 2360 O O . ARG A 1 307 ? -7.234 10.529 27.060 1.00 93.12 307 ARG A O 1
ATOM 2367 N N . HIS A 1 308 ? -8.344 12.237 28.003 1.00 91.94 308 HIS A N 1
ATOM 2368 C CA . HIS A 1 308 ? -8.172 11.742 29.365 1.00 91.94 308 HIS A CA 1
ATOM 2369 C C . HIS A 1 308 ? -8.902 10.425 29.598 1.00 91.94 308 HIS A C 1
ATOM 2371 O O . HIS A 1 308 ? -8.354 9.537 30.253 1.00 91.94 308 HIS A O 1
ATOM 2377 N N . THR A 1 309 ? -10.104 10.280 29.048 1.00 89.81 309 THR A N 1
ATOM 2378 C CA . THR A 1 309 ? -10.901 9.063 29.192 1.00 89.81 309 THR A CA 1
ATOM 2379 C C . THR A 1 309 ? -10.272 7.903 28.434 1.00 89.81 309 THR A C 1
ATOM 2381 O O . THR A 1 309 ? -10.022 6.863 29.035 1.00 89.81 309 THR A O 1
ATOM 2384 N N . GLY A 1 310 ? -9.886 8.103 27.172 1.00 89.75 310 GLY A N 1
ATOM 2385 C CA . GLY A 1 310 ? -9.170 7.100 26.385 1.00 89.75 310 GLY A CA 1
ATOM 2386 C C . GLY A 1 310 ? -7.881 6.637 27.070 1.00 89.75 310 GLY A C 1
ATOM 2387 O O . GLY A 1 310 ? -7.660 5.438 27.225 1.00 89.75 310 GLY A O 1
ATOM 2388 N N . ALA A 1 311 ? -7.076 7.569 27.591 1.00 89.75 311 ALA A N 1
ATOM 2389 C CA . ALA A 1 311 ? -5.861 7.239 28.339 1.00 89.75 311 ALA A CA 1
ATOM 2390 C C . ALA A 1 311 ? -6.133 6.528 29.681 1.00 89.75 311 ALA A C 1
ATOM 2392 O O . ALA A 1 311 ? -5.282 5.790 30.180 1.00 89.75 311 ALA A O 1
ATOM 2393 N N . ARG A 1 312 ? -7.286 6.762 30.318 1.00 90.81 312 ARG A N 1
ATOM 2394 C CA . ARG A 1 312 ? -7.707 6.031 31.527 1.00 90.81 312 ARG A CA 1
ATOM 2395 C C . ARG A 1 312 ? -8.156 4.614 31.184 1.00 90.81 312 ARG A C 1
ATOM 2397 O O . ARG A 1 312 ? -7.699 3.686 31.840 1.00 90.81 312 ARG A O 1
ATOM 2404 N N . ILE A 1 313 ? -8.970 4.448 30.142 1.00 87.06 313 ILE A N 1
ATOM 2405 C CA . ILE A 1 313 ? -9.435 3.138 29.669 1.00 87.06 313 ILE A CA 1
ATOM 2406 C C . ILE A 1 313 ? -8.239 2.278 29.250 1.00 87.06 313 ILE A C 1
ATOM 2408 O O . ILE A 1 313 ? -8.105 1.158 29.731 1.00 87.06 313 ILE A O 1
ATOM 2412 N N . ALA A 1 314 ? -7.320 2.819 28.444 1.00 88.31 314 ALA A N 1
ATOM 2413 C CA . ALA A 1 314 ? -6.117 2.105 28.013 1.00 88.31 314 ALA A CA 1
ATOM 2414 C C . ALA A 1 314 ? -5.231 1.656 29.187 1.00 88.31 314 ALA A C 1
ATOM 2416 O O . ALA A 1 314 ? -4.678 0.563 29.156 1.00 88.31 314 ALA A O 1
ATOM 2417 N N . ARG A 1 315 ? -5.126 2.466 30.250 1.00 87.00 315 ARG A N 1
ATOM 2418 C CA . ARG A 1 315 ? -4.386 2.094 31.468 1.00 87.00 315 ARG A CA 1
ATOM 2419 C C . ARG A 1 315 ? -5.112 1.075 32.340 1.00 87.00 315 ARG A C 1
ATOM 2421 O O . ARG A 1 315 ? -4.446 0.323 33.036 1.00 87.00 315 ARG A O 1
ATOM 2428 N N . ALA A 1 316 ? -6.442 1.068 32.346 1.00 82.50 316 ALA A N 1
ATOM 2429 C CA . ALA A 1 316 ? -7.228 0.101 33.110 1.00 82.50 316 ALA A CA 1
ATOM 2430 C C . ALA A 1 316 ? -7.293 -1.266 32.409 1.00 82.50 316 ALA A C 1
ATOM 2432 O O . ALA A 1 316 ? -7.321 -2.304 33.064 1.00 82.50 316 ALA A O 1
ATOM 2433 N N . ALA A 1 317 ? -7.276 -1.272 31.078 1.00 83.12 317 ALA A N 1
ATOM 2434 C CA . ALA A 1 317 ? -7.380 -2.460 30.243 1.00 83.12 317 ALA A CA 1
ATOM 2435 C C . ALA A 1 317 ? -6.011 -3.116 29.973 1.00 83.12 317 ALA A C 1
ATOM 2437 O O . ALA A 1 317 ? -5.698 -3.454 28.838 1.00 83.12 317 ALA A O 1
ATOM 2438 N N . VAL A 1 318 ? -5.181 -3.302 31.007 1.00 73.56 318 VAL A N 1
ATOM 2439 C CA . VAL A 1 318 ? -3.812 -3.850 30.861 1.00 73.56 318 VAL A CA 1
ATOM 2440 C C . VAL A 1 318 ? -3.804 -5.259 30.258 1.00 73.56 318 VAL A C 1
ATOM 2442 O O . VAL A 1 318 ? -2.880 -5.612 29.533 1.00 73.56 318 VAL A O 1
ATOM 2445 N N . SER A 1 319 ? -4.831 -6.063 30.544 1.00 73.81 319 SER A N 1
ATOM 2446 C CA . SER A 1 319 ? -4.995 -7.415 29.997 1.00 73.81 319 SER A CA 1
ATOM 2447 C C . SER A 1 319 ? -5.685 -7.455 28.630 1.00 73.81 319 SER A C 1
ATOM 2449 O O . SER A 1 319 ? -5.871 -8.539 28.076 1.00 73.81 319 SER A O 1
ATOM 2451 N N . ALA A 1 320 ? -6.103 -6.307 28.090 1.00 78.94 320 ALA A N 1
ATOM 2452 C CA . ALA A 1 320 ? -6.694 -6.244 26.764 1.00 78.94 320 ALA A CA 1
ATOM 2453 C C . ALA A 1 320 ? -5.608 -6.277 25.687 1.00 78.94 320 ALA A C 1
ATOM 2455 O O . ALA A 1 320 ? -4.553 -5.663 25.824 1.00 78.94 320 ALA A O 1
ATOM 2456 N N . GLU A 1 321 ? -5.901 -6.952 24.580 1.00 84.06 321 GLU A N 1
ATOM 2457 C CA . GLU A 1 321 ? -5.038 -6.944 23.399 1.00 84.06 321 GLU A CA 1
ATOM 2458 C C . GLU A 1 321 ? -5.092 -5.572 22.707 1.00 84.06 321 GLU A C 1
ATOM 2460 O O . GLU A 1 321 ? -4.087 -5.086 22.188 1.00 84.06 321 GLU A O 1
ATOM 2465 N N . MET A 1 322 ? -6.260 -4.913 22.718 1.00 89.06 322 MET A N 1
ATOM 2466 C CA . MET A 1 322 ? -6.438 -3.612 22.073 1.00 89.06 322 MET A CA 1
ATOM 2467 C C . MET A 1 322 ? -7.541 -2.770 22.719 1.00 89.06 322 MET A C 1
ATOM 2469 O O . MET A 1 322 ? -8.604 -3.278 23.064 1.00 89.06 322 MET A O 1
ATOM 2473 N N . VAL A 1 323 ? -7.319 -1.455 22.790 1.00 91.69 323 VAL A N 1
ATOM 2474 C CA . VAL A 1 323 ? -8.354 -0.442 23.049 1.00 91.69 323 VAL A CA 1
ATOM 2475 C C . VAL A 1 323 ? -8.427 0.480 21.840 1.00 91.69 323 VAL A C 1
ATOM 2477 O O . VAL A 1 323 ? -7.395 0.957 21.377 1.00 91.69 323 VAL A O 1
ATOM 2480 N N . ALA A 1 324 ? -9.625 0.744 21.336 1.00 91.19 324 ALA A N 1
ATOM 2481 C CA . ALA A 1 324 ? -9.868 1.594 20.181 1.00 91.19 324 ALA A CA 1
ATOM 2482 C C . ALA A 1 324 ? -10.990 2.596 20.449 1.00 91.19 324 ALA A C 1
ATOM 2484 O O . ALA A 1 324 ? -11.850 2.365 21.297 1.00 91.19 324 ALA A O 1
ATOM 2485 N N . ARG A 1 325 ? -11.020 3.691 19.691 1.00 89.75 325 ARG A N 1
ATOM 2486 C CA . ARG A 1 325 ? -12.158 4.611 19.658 1.00 89.75 325 ARG A CA 1
ATOM 2487 C C . ARG A 1 325 ? -12.992 4.350 18.408 1.00 89.75 325 ARG A C 1
ATOM 2489 O O . ARG A 1 325 ? -12.475 4.404 17.291 1.00 89.75 325 ARG A O 1
ATOM 2496 N N . ARG A 1 326 ? -14.284 4.069 18.599 1.00 82.19 326 ARG A N 1
ATOM 2497 C CA . ARG A 1 326 ? -15.226 3.799 17.507 1.00 82.19 326 ARG A CA 1
ATOM 2498 C C . ARG A 1 326 ? -15.792 5.084 16.918 1.00 82.19 326 ARG A C 1
ATOM 2500 O O . ARG A 1 326 ? -15.788 5.258 15.705 1.00 82.19 326 ARG A O 1
ATOM 2507 N N . SER A 1 327 ? -16.280 5.970 17.780 1.00 79.88 327 SER A N 1
ATOM 2508 C CA . SER A 1 327 ? -16.994 7.189 17.387 1.00 79.88 327 SER A CA 1
ATOM 2509 C C . SER A 1 327 ? -16.868 8.278 18.460 1.00 79.88 327 SER A C 1
ATOM 2511 O O . SER A 1 327 ? -15.929 8.254 19.255 1.00 79.88 327 SER A O 1
ATOM 2513 N N . ALA A 1 328 ? -17.760 9.276 18.441 1.00 79.00 328 ALA A N 1
ATOM 2514 C CA . ALA A 1 328 ? -17.698 10.488 19.260 1.00 79.00 328 ALA A CA 1
ATOM 2515 C C . ALA A 1 328 ? -17.335 10.223 20.733 1.00 79.00 328 ALA A C 1
ATOM 2517 O O . ALA A 1 328 ? -16.368 10.795 21.218 1.00 79.00 328 ALA A O 1
ATOM 2518 N N . ASP A 1 329 ? -18.033 9.316 21.391 1.00 83.81 329 ASP A N 1
ATOM 2519 C CA . ASP A 1 329 ? -17.943 8.981 22.815 1.00 83.81 329 ASP A CA 1
ATOM 2520 C C . ASP A 1 329 ? -17.704 7.490 23.078 1.00 83.81 329 ASP A C 1
ATOM 2522 O O . ASP A 1 329 ? -17.542 7.080 24.224 1.00 83.81 329 ASP A O 1
ATOM 2526 N N . GLU A 1 330 ? -17.624 6.678 22.027 1.00 83.81 330 GLU A N 1
ATOM 2527 C CA . GLU A 1 330 ? -17.615 5.227 22.164 1.00 83.81 330 GLU A CA 1
ATOM 2528 C C . GLU A 1 330 ? -16.214 4.627 21.997 1.00 83.81 330 GLU A C 1
ATOM 2530 O O . GLU A 1 330 ? -15.506 4.885 21.013 1.00 83.81 330 GLU A O 1
ATOM 2535 N N . PHE A 1 331 ? -15.845 3.760 22.935 1.00 84.88 331 PHE A N 1
ATOM 2536 C CA . PHE A 1 331 ? -14.597 3.009 22.971 1.00 84.88 331 PHE A CA 1
ATOM 2537 C C . PHE A 1 331 ? -14.870 1.506 22.874 1.00 84.88 331 PHE A C 1
ATOM 2539 O O . PHE A 1 331 ? -15.862 0.998 23.391 1.00 84.88 331 PHE A O 1
ATOM 2546 N N . LEU A 1 332 ? -13.964 0.786 22.220 1.00 85.88 332 LEU A N 1
ATOM 2547 C CA . LEU A 1 332 ? -13.989 -0.666 22.082 1.00 85.88 332 LEU A CA 1
ATOM 2548 C C . LEU A 1 332 ? -12.745 -1.260 22.733 1.00 85.88 332 LEU A C 1
ATOM 2550 O O . LEU A 1 332 ? -11.647 -0.733 22.570 1.00 85.88 332 LEU A O 1
ATOM 2554 N N . ILE A 1 333 ? -12.908 -2.369 23.443 1.00 85.44 333 ILE A N 1
ATOM 2555 C CA . ILE A 1 333 ? -11.815 -3.101 24.084 1.00 85.44 333 ILE A CA 1
ATOM 2556 C C . ILE A 1 333 ? -11.877 -4.553 23.622 1.00 85.44 333 ILE A C 1
ATOM 2558 O O . ILE A 1 333 ? -12.928 -5.183 23.718 1.00 85.44 333 ILE A O 1
ATOM 2562 N N . LEU A 1 334 ? -10.759 -5.072 23.125 1.00 83.94 334 LEU A N 1
ATOM 2563 C CA . LEU A 1 334 ? -10.593 -6.444 22.658 1.00 83.94 334 LEU A CA 1
ATOM 2564 C C . LEU A 1 334 ? -9.751 -7.229 23.661 1.00 83.94 334 LEU A C 1
ATOM 2566 O O . LEU A 1 334 ? -8.635 -6.825 23.980 1.00 83.94 334 LEU A O 1
ATOM 2570 N N . ILE A 1 335 ? -10.267 -8.362 24.127 1.00 83.19 335 ILE A N 1
ATOM 2571 C CA . ILE A 1 335 ? -9.578 -9.266 25.050 1.00 83.19 335 ILE A CA 1
ATOM 2572 C C . ILE A 1 335 ? -9.606 -10.663 24.435 1.00 83.19 335 ILE A C 1
ATOM 2574 O O . ILE A 1 335 ? -10.680 -11.226 24.233 1.00 83.19 335 ILE A O 1
ATOM 2578 N N . THR A 1 336 ? -8.440 -11.228 24.132 1.00 73.25 336 THR A N 1
ATOM 2579 C CA . THR A 1 336 ? -8.335 -12.528 23.449 1.00 73.25 336 THR A CA 1
ATOM 2580 C C . THR A 1 336 ? -7.922 -13.674 24.341 1.00 73.25 336 THR A C 1
ATOM 2582 O O . THR A 1 336 ? -8.049 -14.814 23.913 1.00 73.25 336 THR A O 1
ATOM 2585 N N . ASP A 1 337 ? -7.420 -13.392 25.543 1.00 67.19 337 ASP A N 1
ATOM 2586 C CA . ASP A 1 337 ? -6.737 -14.360 26.406 1.00 67.19 337 ASP A CA 1
ATOM 2587 C C . ASP A 1 337 ? -7.470 -14.529 27.739 1.00 67.19 337 ASP A C 1
ATOM 2589 O O . ASP A 1 337 ? -6.866 -14.572 28.810 1.00 67.19 337 ASP A O 1
ATOM 2593 N N . LEU A 1 338 ? -8.799 -14.645 27.684 1.00 62.66 338 LEU A N 1
ATOM 2594 C CA . LEU A 1 338 ? -9.523 -15.179 28.830 1.00 62.66 338 LEU A CA 1
ATOM 2595 C C . LEU A 1 338 ? -9.197 -16.669 28.939 1.00 62.66 338 LEU A C 1
ATOM 2597 O O . LEU A 1 338 ? -9.705 -17.493 28.179 1.00 62.66 338 LEU A O 1
ATOM 2601 N N . HIS A 1 339 ? -8.311 -17.009 29.873 1.00 50.78 339 HIS A N 1
ATOM 2602 C CA . HIS A 1 339 ? -8.231 -18.371 30.367 1.00 50.78 339 HIS A CA 1
ATOM 2603 C C . HIS A 1 339 ? -9.541 -18.677 31.086 1.00 50.78 339 HIS A C 1
ATOM 2605 O O . HIS A 1 339 ? -9.859 -18.048 32.096 1.00 50.78 339 HIS A O 1
ATOM 2611 N N . ASP A 1 340 ? -10.297 -19.632 30.549 1.00 45.09 340 ASP A N 1
ATOM 2612 C CA . ASP A 1 340 ? -11.402 -20.244 31.269 1.00 45.09 340 ASP A CA 1
ATOM 2613 C C . ASP A 1 340 ? -10.809 -20.895 32.523 1.00 45.09 340 ASP A C 1
ATOM 2615 O O . ASP A 1 340 ? -10.210 -21.970 32.465 1.00 45.09 340 ASP A O 1
ATOM 2619 N N . SER A 1 341 ? -10.915 -20.221 33.667 1.00 35.53 341 SER A N 1
ATOM 2620 C CA . SER A 1 341 ? -10.710 -20.867 34.959 1.00 35.53 341 SER A CA 1
ATOM 2621 C C . SER A 1 341 ? -11.704 -22.033 35.028 1.00 35.53 341 SER A C 1
ATOM 2623 O O . SER A 1 341 ? -12.907 -21.763 35.008 1.00 35.53 341 SER A O 1
ATOM 2625 N N . PRO A 1 342 ? -11.269 -23.307 35.126 1.00 39.81 342 PRO A N 1
ATOM 2626 C CA . PRO A 1 342 ? -12.153 -24.475 34.988 1.00 39.81 342 PRO A CA 1
ATOM 2627 C C . PRO A 1 342 ? -13.247 -24.617 36.063 1.00 39.81 342 PRO A C 1
ATOM 2629 O O . PRO A 1 342 ? -13.950 -25.621 36.091 1.00 39.81 342 PRO A O 1
ATOM 2632 N N . THR A 1 343 ? -13.381 -23.661 36.983 1.00 38.62 343 THR A N 1
ATOM 2633 C CA . THR A 1 343 ? -14.206 -23.772 38.195 1.00 38.62 343 THR A CA 1
ATOM 2634 C C . THR A 1 343 ? -15.048 -22.539 38.521 1.00 38.62 343 THR A C 1
ATOM 2636 O O . THR A 1 343 ? -15.729 -22.538 39.545 1.00 38.62 343 THR A O 1
ATOM 2639 N N . ALA A 1 344 ? -15.079 -21.506 37.674 1.00 34.66 344 ALA A N 1
ATOM 2640 C CA . ALA A 1 344 ? -15.996 -20.388 37.883 1.00 34.66 344 ALA A CA 1
ATOM 2641 C C . ALA A 1 344 ? -17.260 -20.583 37.023 1.00 34.66 344 ALA A C 1
ATOM 2643 O O . ALA A 1 344 ? -17.152 -20.527 35.796 1.00 34.66 344 ALA A O 1
ATOM 2644 N N . PRO A 1 345 ? -18.459 -20.803 37.606 1.00 31.52 345 PRO A N 1
ATOM 2645 C CA . PRO A 1 345 ? -19.692 -20.725 36.828 1.00 31.52 345 PRO A CA 1
ATOM 2646 C C . PRO A 1 345 ? -19.772 -19.344 36.156 1.00 31.52 345 PRO A C 1
ATOM 2648 O O . PRO A 1 345 ? -19.257 -18.379 36.731 1.00 31.52 345 PRO A O 1
ATOM 2651 N N . PRO A 1 346 ? -20.402 -19.220 34.970 1.00 34.09 346 PRO A N 1
ATOM 2652 C CA . PRO A 1 346 ? -20.623 -17.928 34.334 1.00 34.09 346 PRO A CA 1
ATOM 2653 C C . PRO A 1 346 ? -21.405 -17.049 35.308 1.00 34.09 346 PRO A C 1
ATOM 2655 O O . PRO A 1 346 ? -22.613 -17.199 35.472 1.00 34.09 346 PRO A O 1
ATOM 2658 N N . GLN A 1 347 ? -20.696 -16.174 36.016 1.00 29.97 347 GLN A N 1
ATOM 2659 C CA . GLN A 1 347 ? -21.303 -15.193 36.894 1.00 29.97 347 GLN A CA 1
ATOM 2660 C C . GLN A 1 347 ? -21.958 -14.165 35.969 1.00 29.97 347 GLN A C 1
ATOM 2662 O O . GLN A 1 347 ? -21.241 -13.507 35.205 1.00 29.97 347 GLN A O 1
ATOM 2667 N N . PRO A 1 348 ? -23.296 -14.026 35.967 1.00 29.09 348 PRO A N 1
ATOM 2668 C CA . PRO A 1 348 ? -23.912 -12.871 35.349 1.00 29.09 348 PRO A CA 1
ATOM 2669 C C . PRO A 1 348 ? -23.336 -11.652 36.060 1.00 29.09 348 PRO A C 1
ATOM 2671 O O . PRO A 1 348 ? -23.443 -11.509 37.277 1.00 29.09 348 PRO A O 1
ATOM 2674 N N . TRP A 1 349 ? -22.651 -10.810 35.298 1.00 32.56 349 TRP A N 1
ATOM 2675 C CA . TRP A 1 349 ? -22.112 -9.564 35.799 1.00 32.56 349 TRP A CA 1
ATOM 2676 C C . TRP A 1 349 ? -23.313 -8.768 36.290 1.00 32.56 349 TRP A C 1
ATOM 2678 O O . TRP A 1 349 ? -24.179 -8.397 35.498 1.00 32.56 349 TRP A O 1
ATOM 2688 N N . VAL A 1 350 ? -23.403 -8.585 37.606 1.00 27.20 350 VAL A N 1
ATOM 2689 C CA . VAL A 1 350 ? -24.404 -7.723 38.221 1.00 27.20 350 VAL A CA 1
ATOM 2690 C C . VAL A 1 350 ? -24.160 -6.339 37.641 1.00 27.20 350 VAL A C 1
ATOM 2692 O O . VAL A 1 350 ? -23.141 -5.705 37.919 1.00 27.20 350 VAL A O 1
ATOM 2695 N N . SER A 1 351 ? -25.072 -5.900 36.775 1.00 30.08 351 SER A N 1
ATOM 2696 C CA . SER A 1 351 ? -25.214 -4.507 36.387 1.00 30.08 351 SER A CA 1
ATOM 2697 C C . SER A 1 351 ? -25.140 -3.681 37.663 1.00 30.08 351 SER A C 1
ATOM 2699 O O . SER A 1 351 ? -25.956 -3.869 38.564 1.00 30.08 351 SER A O 1
ATOM 2701 N N . ALA A 1 352 ? -24.139 -2.809 37.771 1.00 29.59 352 ALA A N 1
ATOM 2702 C CA . ALA A 1 352 ? -23.995 -1.892 38.892 1.00 29.59 352 ALA A CA 1
ATOM 2703 C C . ALA A 1 352 ? -25.071 -0.791 38.823 1.00 29.59 352 ALA A C 1
ATOM 2705 O O . ALA A 1 352 ? -24.769 0.396 38.798 1.00 29.59 352 ALA A O 1
ATOM 2706 N N . GLU A 1 353 ? -26.343 -1.180 38.799 1.00 31.20 353 GLU A N 1
ATOM 2707 C CA . GLU A 1 353 ? -27.434 -0.354 39.285 1.00 31.20 353 GLU A CA 1
ATOM 2708 C C . GLU A 1 353 ? -27.346 -0.413 40.811 1.00 31.20 353 GLU A C 1
ATOM 2710 O O . GLU A 1 353 ? -27.884 -1.308 41.462 1.00 31.20 353 GLU A O 1
ATOM 2715 N N . ARG A 1 354 ? -26.604 0.523 41.416 1.00 28.05 354 ARG A N 1
ATOM 2716 C CA . ARG A 1 354 ? -26.824 0.807 42.837 1.00 28.05 354 ARG A CA 1
ATOM 2717 C C . ARG A 1 354 ? -28.269 1.273 42.968 1.00 28.05 354 ARG A C 1
ATOM 2719 O O . ARG A 1 354 ? -28.614 2.347 42.480 1.00 28.05 354 ARG A O 1
ATOM 2726 N N . ALA A 1 355 ? -29.087 0.459 43.626 1.00 27.56 355 ALA A N 1
ATOM 2727 C CA . ALA A 1 355 ? -30.386 0.875 44.123 1.00 27.56 355 ALA A CA 1
ATOM 2728 C C . ALA A 1 355 ? -30.228 2.175 44.944 1.00 27.56 355 ALA A C 1
ATOM 2730 O O . ALA A 1 355 ? -29.225 2.317 45.656 1.00 27.56 355 ALA A O 1
ATOM 2731 N N . PRO A 1 356 ? -31.179 3.124 44.860 1.00 31.30 356 PRO A N 1
ATOM 2732 C CA . PRO A 1 356 ? -31.170 4.297 45.720 1.00 31.30 356 PRO A CA 1
ATOM 2733 C C . PRO A 1 356 ? -31.215 3.821 47.172 1.00 31.30 356 PRO A C 1
ATOM 2735 O O . PRO A 1 356 ? -32.128 3.097 47.564 1.00 31.30 356 PRO A O 1
ATOM 2738 N N . GLN A 1 357 ? -30.207 4.192 47.961 1.00 34.31 357 GLN A N 1
ATOM 2739 C CA . GLN A 1 357 ? -30.279 4.035 49.405 1.00 34.31 357 GLN A CA 1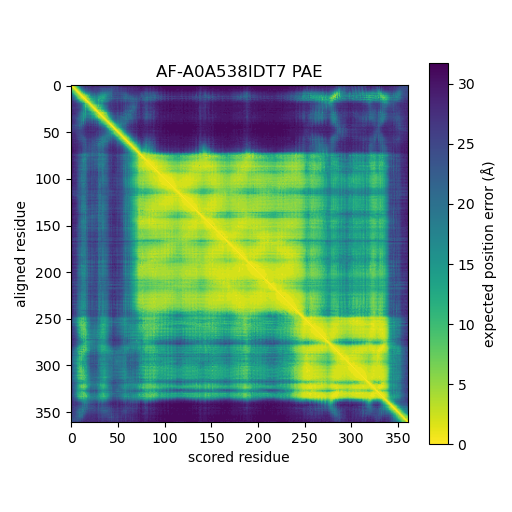
ATOM 2740 C C . GLN A 1 357 ? -31.369 4.974 49.910 1.00 34.31 357 GLN A C 1
ATOM 2742 O O . GLN A 1 357 ? -31.209 6.193 49.927 1.00 34.31 357 GLN A O 1
ATOM 2747 N N . ASP A 1 358 ? -32.489 4.371 50.279 1.00 31.78 358 ASP A N 1
ATOM 2748 C CA . ASP A 1 358 ? -33.573 4.986 51.021 1.00 31.78 358 ASP A CA 1
ATOM 2749 C C . ASP A 1 358 ? -33.079 5.219 52.461 1.00 31.78 358 ASP A C 1
ATOM 2751 O O . ASP A 1 358 ? -33.308 4.420 53.366 1.00 31.78 358 ASP A O 1
ATOM 2755 N N . THR A 1 359 ? -32.293 6.277 52.675 1.00 33.84 359 THR A N 1
ATOM 2756 C CA . THR A 1 359 ? -32.053 6.822 54.018 1.00 33.84 359 THR A CA 1
ATOM 2757 C C . THR A 1 359 ? -33.043 7.947 54.264 1.00 33.84 359 THR A C 1
ATOM 2759 O O . THR A 1 359 ? -32.705 9.127 54.198 1.00 33.84 359 THR A O 1
ATOM 2762 N N . ALA A 1 360 ? -34.281 7.552 54.545 1.00 34.88 360 ALA A N 1
ATOM 2763 C CA . ALA A 1 360 ? -35.244 8.355 55.274 1.00 34.88 360 ALA A CA 1
ATOM 2764 C C . ALA A 1 360 ? -35.829 7.491 56.395 1.00 34.88 360 ALA A C 1
ATOM 2766 O O . ALA A 1 360 ? -36.792 6.753 56.192 1.00 34.88 360 ALA A O 1
ATOM 2767 N N . ARG A 1 361 ? -35.214 7.586 57.574 1.00 32.97 361 ARG A N 1
ATOM 2768 C CA . ARG A 1 361 ? -35.889 7.611 58.875 1.00 32.97 361 ARG A CA 1
ATOM 2769 C C . ARG A 1 361 ? -34.946 8.145 59.936 1.00 32.97 361 ARG A C 1
ATOM 2771 O O . ARG A 1 361 ? -33.782 7.692 59.953 1.00 32.97 361 ARG A O 1
#

Nearest PDB structures (foldseek):
  4urs-assembly1_A  TM=9.395E-01  e=2.653E-04  Thermotoga maritima
  6ttr-assembly1_A  TM=8.825E-01  e=6.302E-04  Caulobacter vibrioides NA1000
  6zxc-assembly2_D  TM=7.916E-01  e=1.678E-04  Leptospira biflexa serovar Patoc strain 'Patoc 1 (Paris)'
  2v0n-assembly1_B  TM=7.309E-01  e=2.032E-03  Caulobacter vibrioides CB15
  6d9m-assembly1_A  TM=4.716E-01  e=2.521E-04  Tequatrovirus T4

Mean predicted aligned error: 15.33 Å

Sequence (361 aa):
MPPYGWTSILGRTFTYPNGAGDLTSWGPSYLEAVVRIRSVRGRWRNHPQSARKAGRFSVANSPCRADTAHVGEYTWMCPTELDRERLVATVHGVGRARAIMFVVLAAVVAGSAKDTGWWPFVALLGAAVGSIYLYRDLGRRRRPEYWALGGWLVTQLPLGVGIAITGGPRSPALSWLAIAVVSLVARFSRLTIRVGMCFLGLVLMAVTLAVDPAWTIAHPASTLITGGLLFSVWIFAEALLRSDLEHRDHDKVTGLPNQTKFVDHLHLALTRRERRGGTISVLAVDLDGFGLVNESLGPSTGDQLLRHTGARIARAAVSAEMVARRSADEFLILITDLHDSPTAPPQPWVSAERAPQDTAR

Radius of gyration: 28.38 Å; Cα contacts (8 Å, |Δi|>4): 333; chains: 1; bounding box: 77×50×93 Å

pLDDT: mean 70.19, std 24.54, range [22.23, 95.5]

Foldseek 3Di:
DDDDDDWDKDKDKDKDAFDPDDPVVDPQCPVVVVVVVDDDDPPDPDDDPPPPDPPVDDPPPPPPRPPPVCLPLADPWGNDVVLVVQLLVLLVVCVVVVVVVLVVVLVVCVVCCVVQNCVLVVLSVQLVVLLCVLSPPLVVDSCSRVSSVSNLVSNVVSLLVVCLSCQQLPHPSLLVLLVSLLSQLSRTDPVSSVVSLVVSLVSSCCSHCVRCVPVCVVCVPSSVVSNVSNVVSNVVSNVVVVVVVLVVQADPLQRFGEPVVVVRVVVVLVSVCVVVPFMKMKMKIFTPCLVVCCVPVNVVVSSVVNNVVQVVCCVVVPQFPGWYAYDSGMIMTMHRDPDPPVPDDPDPPPDPPPDPPPPDD

Solvent-accessible surface area (backbone atoms only — not comparable to full-atom values): 21053 Å² total; per-residue (Å²): 137,83,86,88,81,86,81,69,79,57,73,49,83,46,76,50,74,78,80,76,70,68,79,81,78,59,59,95,50,62,42,52,53,74,60,50,75,57,84,78,80,76,85,81,82,87,77,95,78,78,86,82,72,83,74,83,75,74,74,75,83,68,78,72,69,79,57,77,87,52,81,83,73,60,42,94,64,32,75,43,70,63,52,44,50,52,30,48,51,40,58,61,69,44,44,64,61,50,53,52,50,52,52,53,51,50,52,53,46,61,72,43,24,86,84,68,43,65,64,63,52,56,42,49,50,51,22,53,53,49,28,52,58,39,57,51,67,36,86,78,46,96,63,38,68,62,35,52,48,49,28,50,49,48,52,45,54,48,51,49,54,48,23,36,74,58,54,11,62,74,19,82,58,51,57,54,58,41,58,55,40,53,62,40,51,70,49,48,37,73,68,47,36,52,53,49,49,53,50,50,50,50,48,50,47,46,25,19,49,72,63,40,42,70,58,37,71,75,47,47,60,55,58,50,52,37,52,50,46,39,51,51,48,38,56,50,48,47,51,53,51,49,52,53,48,55,64,70,34,27,33,89,74,56,68,33,33,15,48,68,45,44,53,55,50,52,53,52,52,51,61,53,27,76,79,69,58,63,30,45,35,46,35,45,34,46,49,76,65,51,69,56,44,28,73,74,62,33,61,71,51,39,43,50,51,45,29,54,46,48,56,48,51,53,63,69,44,70,82,37,78,42,57,22,39,64,56,100,57,32,34,38,36,35,30,61,77,58,74,79,62,96,79,65,73,90,70,77,78,75,73,86,71,75,72,82,82,82,84,82,131